Protein AF-A0A1B2J7F1-F1 (afdb_monomer_lite)

pLDDT: mean 81.92, std 13.79, range [41.31, 97.94]

Sequence (212 aa):
MPRNKTQAAKKKNPENFRRSVESDVFTDSEARNQLASQPKKTARSKVHKQSHLEVKKEQRSARLYGKKKPLREYTEKELHIPALNKAIVPGVVPKTRGKKGKKFVDDHDSVVLTRLVKQINDKKDLLNESKLEKSQRIEEIRELKKQEIERKEELKKQKLDDKKQQIKSKANTARTIRRRNARELARKAKENADQKLTIQSIKKPNKSVSFA

Foldseek 3Di:
DDDDDDPPDDDDDPDDPPPDPDDCCVVDPVNVVPDPPDDPDDDDDPDDDDDPVVVVVQVVCCVVPNDDDPDDDDDCVNVVPDDDPDDPPPDPPPPPDDDPPDDDDDPPPVLVVVLVVLVVCVVVDPDPDDPVVVVVSVVVSVVSVVVVVVVVVVVVVVVVVVVVVVVVVVVVVVVVVVVVVVVVVVVVVVVVVVVVVVVVVVPDDDDDDDDD

Organism: Komagataella pastoris (NCBI:txid4922)

Secondary structure (DSSP, 8-state):
-PPPPP--S--------------HHHH-HHHHTT-TT---PPPPPSSPPPPHHHHHHHHHHHHHH-PPPPP----TTTTT---------------SSSSTT--PPPTT-HHHHHHHHHHHHHHH------HHHHHHHHHHHHHHHHHHHHHHHHHHHHHHHHHHHHHHHHHHHHHHHHHHHHHHHHHHHHHHHHHHHHHHHHTPPP-PPPP-

InterPro domains:
  IPR037650 60S ribosomal subunit assembly/export protein Loc1 [PTHR28028] (4-212)
  IPR060655 LOC1, C-terminal [PF28225] (113-175)

Structure (mmCIF, N/CA/C/O backbone):
data_AF-A0A1B2J7F1-F1
#
_entry.id   AF-A0A1B2J7F1-F1
#
loop_
_atom_site.group_PDB
_atom_site.id
_atom_site.type_symbol
_atom_site.label_atom_id
_atom_site.label_alt_id
_atom_site.label_comp_id
_atom_site.label_asym_id
_atom_site.label_entity_id
_atom_site.label_seq_id
_atom_site.pdbx_PDB_ins_code
_atom_site.Cartn_x
_atom_site.Cartn_y
_atom_site.Cartn_z
_atom_site.occupancy
_atom_site.B_iso_or_equiv
_atom_site.auth_seq_id
_atom_site.auth_comp_id
_atom_site.auth_asym_id
_atom_site.auth_atom_id
_atom_site.pdbx_PDB_model_num
ATOM 1 N N . MET A 1 1 ? -61.460 4.856 -36.195 1.00 42.12 1 MET A N 1
ATOM 2 C CA . MET A 1 1 ? -61.769 3.875 -35.132 1.00 42.12 1 MET A CA 1
ATOM 3 C C . MET A 1 1 ? -61.792 2.468 -35.724 1.00 42.12 1 MET A C 1
ATOM 5 O O . MET A 1 1 ? -62.789 2.108 -36.342 1.00 42.12 1 MET A O 1
ATOM 9 N N . PRO A 1 2 ? -60.699 1.693 -35.636 1.00 41.31 2 PRO A N 1
ATOM 10 C CA . PRO A 1 2 ? -60.665 0.338 -36.176 1.00 41.31 2 PRO A CA 1
ATOM 11 C C . PRO A 1 2 ? -61.251 -0.676 -35.179 1.00 41.31 2 PRO A C 1
ATOM 13 O O . PRO A 1 2 ? -60.848 -0.743 -34.021 1.00 41.31 2 PRO A O 1
ATOM 16 N N . ARG A 1 3 ? -62.229 -1.455 -35.656 1.00 45.91 3 ARG A N 1
ATOM 17 C CA . ARG A 1 3 ? -62.876 -2.570 -34.949 1.00 45.91 3 ARG A CA 1
ATOM 18 C C . ARG A 1 3 ? -61.904 -3.746 -34.819 1.00 45.91 3 ARG A C 1
ATOM 20 O O . ARG A 1 3 ? -61.489 -4.322 -35.825 1.00 45.91 3 ARG A O 1
ATOM 27 N N . ASN A 1 4 ? -61.580 -4.122 -33.585 1.00 53.97 4 ASN A N 1
ATOM 28 C CA . ASN A 1 4 ? -60.798 -5.318 -33.282 1.00 53.97 4 ASN A CA 1
ATOM 29 C C . ASN A 1 4 ? -61.610 -6.578 -33.623 1.00 53.97 4 ASN A C 1
ATOM 31 O O . ASN A 1 4 ? -62.722 -6.764 -33.130 1.00 53.97 4 ASN A O 1
ATOM 35 N N . LYS A 1 5 ? -61.049 -7.439 -34.479 1.00 51.00 5 LYS A N 1
ATOM 36 C CA . LYS A 1 5 ? -61.608 -8.754 -34.818 1.00 51.00 5 LYS A CA 1
ATOM 37 C C . LYS A 1 5 ? -61.528 -9.668 -33.588 1.00 51.00 5 LYS A C 1
ATOM 39 O O . LYS A 1 5 ? -60.478 -9.770 -32.957 1.00 51.00 5 LYS A O 1
ATOM 44 N N . THR A 1 6 ? -62.638 -10.311 -33.245 1.00 53.75 6 THR A N 1
ATOM 45 C CA . THR A 1 6 ? -62.777 -11.208 -32.093 1.00 53.75 6 THR A CA 1
ATOM 46 C C . THR A 1 6 ? -62.035 -12.531 -32.316 1.00 53.75 6 THR A C 1
ATOM 48 O O . THR A 1 6 ? -62.027 -13.086 -33.414 1.00 53.75 6 THR A O 1
ATOM 51 N N . GLN A 1 7 ? -61.406 -13.054 -31.259 1.00 56.44 7 GLN A N 1
ATOM 52 C CA . GLN A 1 7 ? -60.660 -14.323 -31.222 1.00 56.44 7 GLN A CA 1
ATOM 53 C C . GLN A 1 7 ? -61.589 -15.558 -31.247 1.00 56.44 7 GLN A C 1
ATOM 55 O O . GLN A 1 7 ? -61.444 -16.483 -30.454 1.00 56.44 7 GLN A O 1
ATOM 60 N N . ALA A 1 8 ? -62.571 -15.589 -32.147 1.00 51.50 8 ALA A N 1
ATOM 61 C CA . ALA A 1 8 ? -63.597 -16.633 -32.201 1.00 51.50 8 ALA A CA 1
ATOM 62 C C . ALA A 1 8 ? -63.181 -17.896 -32.987 1.00 51.50 8 ALA A C 1
ATOM 64 O O . ALA A 1 8 ? -64.034 -18.666 -33.413 1.00 51.50 8 ALA A O 1
ATOM 65 N N . ALA A 1 9 ? -61.886 -18.144 -33.193 1.00 55.19 9 ALA A N 1
ATOM 66 C CA . ALA A 1 9 ? -61.431 -19.303 -33.959 1.00 55.19 9 ALA A CA 1
ATOM 67 C C . ALA A 1 9 ? -60.095 -19.831 -33.438 1.00 55.19 9 ALA A C 1
ATOM 69 O O . ALA A 1 9 ? -59.064 -19.603 -34.064 1.00 55.19 9 ALA A O 1
ATOM 70 N N . LYS A 1 10 ? -60.100 -20.499 -32.274 1.00 52.97 10 LYS A N 1
ATOM 71 C CA . LYS A 1 10 ? -59.006 -21.397 -31.848 1.00 52.97 10 LYS A CA 1
ATOM 72 C C . LYS A 1 10 ? -59.339 -22.230 -30.606 1.00 52.97 10 LYS A C 1
ATOM 74 O O . LYS A 1 10 ? -58.579 -22.242 -29.652 1.00 52.97 10 LYS A O 1
ATOM 79 N N . LYS A 1 11 ? -60.444 -22.976 -30.618 1.00 52.44 11 LYS A N 1
ATOM 80 C CA . LYS A 1 11 ? -60.556 -24.219 -29.833 1.00 52.44 11 LYS A CA 1
ATOM 81 C C . LYS A 1 11 ? -61.526 -25.149 -30.537 1.00 52.44 11 LYS A C 1
ATOM 83 O O . LYS A 1 11 ? -62.665 -24.741 -30.697 1.00 52.44 11 LYS A O 1
ATOM 88 N N . LYS A 1 12 ? -61.065 -26.343 -30.925 1.00 47.19 12 LYS A N 1
ATOM 89 C CA . LYS A 1 12 ? -61.703 -27.655 -30.687 1.00 47.19 12 LYS A CA 1
ATOM 90 C C . LYS A 1 12 ? -60.710 -28.744 -31.112 1.00 47.19 12 LYS A C 1
ATOM 92 O O . LYS A 1 12 ? -60.806 -29.281 -32.206 1.00 47.19 12 LYS A O 1
ATOM 97 N N . ASN A 1 13 ? -59.741 -29.043 -30.250 1.00 58.41 13 ASN A N 1
ATOM 98 C CA . ASN A 1 13 ? -59.236 -30.412 -30.201 1.00 58.41 13 ASN A CA 1
ATOM 99 C C . ASN A 1 13 ? -60.248 -31.163 -29.320 1.00 58.41 13 ASN A C 1
ATOM 101 O O . ASN A 1 13 ? -60.583 -30.625 -28.259 1.00 58.41 13 ASN A O 1
ATOM 105 N N . PRO A 1 14 ? -60.821 -32.301 -29.740 1.00 54.88 14 PRO A N 1
ATOM 106 C CA . PRO A 1 14 ? -61.666 -33.082 -28.854 1.00 54.88 14 PRO A CA 1
ATOM 107 C C . PRO A 1 14 ? -60.753 -33.685 -27.786 1.00 54.88 14 PRO A C 1
ATOM 109 O O . PRO A 1 14 ? -60.126 -34.720 -27.995 1.00 54.88 14 PRO A O 1
ATOM 112 N N . GLU A 1 15 ? -60.610 -32.996 -26.656 1.00 58.16 15 GLU A N 1
ATOM 113 C CA . GLU A 1 15 ? -60.018 -33.615 -25.482 1.00 58.16 15 GLU A CA 1
ATOM 114 C C . GLU A 1 15 ? -60.942 -34.753 -25.069 1.00 58.16 15 GLU A C 1
ATOM 116 O O . GLU A 1 15 ? -62.114 -34.558 -24.743 1.00 58.16 15 GLU A O 1
ATOM 121 N N . ASN A 1 16 ? -60.414 -35.970 -25.142 1.00 57.91 16 ASN A N 1
ATOM 122 C CA . ASN A 1 16 ? -61.021 -37.111 -24.493 1.00 57.91 16 ASN A CA 1
ATOM 123 C C . ASN A 1 16 ? -61.243 -36.724 -23.025 1.00 57.91 16 ASN A C 1
ATOM 125 O O . ASN A 1 16 ? -60.277 -36.483 -22.308 1.00 57.91 16 ASN A O 1
ATOM 129 N N . PHE A 1 17 ? -62.502 -36.678 -22.576 1.00 55.31 17 PHE A N 1
ATOM 130 C CA . PHE A 1 17 ? -62.918 -36.400 -21.191 1.00 55.31 17 PHE A CA 1
ATOM 131 C C . PHE A 1 17 ? -62.524 -37.525 -20.214 1.00 55.31 17 PHE A C 1
ATOM 133 O O . PHE A 1 17 ? -63.280 -37.908 -19.323 1.00 55.31 17 PHE A O 1
ATOM 140 N N . ARG A 1 18 ? -61.332 -38.095 -20.371 1.00 65.38 18 ARG A N 1
ATOM 141 C CA . ARG A 1 18 ? -60.706 -38.911 -19.345 1.00 65.38 18 ARG A CA 1
ATOM 142 C C . ARG A 1 18 ? -59.849 -37.958 -18.532 1.00 65.38 18 ARG A C 1
ATOM 144 O O . ARG A 1 18 ? -58.854 -37.448 -19.029 1.00 65.38 18 ARG A O 1
ATOM 151 N N . ARG A 1 19 ? -60.259 -37.693 -17.290 1.00 63.41 19 ARG A N 1
ATOM 152 C CA . ARG A 1 19 ? -59.401 -37.028 -16.306 1.00 63.41 19 ARG A CA 1
ATOM 153 C C . ARG A 1 19 ? -58.213 -37.958 -16.056 1.00 63.41 19 ARG A C 1
ATOM 155 O O . ARG A 1 19 ? -58.331 -38.900 -15.278 1.00 63.41 19 ARG A O 1
ATOM 162 N N . SER A 1 20 ? -57.112 -37.764 -16.772 1.00 70.81 20 SER A N 1
ATOM 163 C CA . SER A 1 20 ? -55.849 -38.403 -16.428 1.00 70.81 20 SER A CA 1
ATOM 164 C C . SER A 1 20 ? -55.317 -37.698 -15.188 1.00 70.81 20 SER A C 1
ATOM 166 O O . SER A 1 20 ? -55.106 -36.487 -15.199 1.00 70.81 20 SER A O 1
ATOM 168 N N . VAL A 1 21 ? -55.149 -38.447 -14.101 1.00 75.06 21 VAL A N 1
ATOM 169 C CA . VAL A 1 21 ? -54.498 -37.961 -12.880 1.00 75.06 21 VAL A CA 1
ATOM 170 C C . VAL A 1 21 ? -52.990 -37.971 -13.136 1.00 75.06 21 VAL A C 1
ATOM 172 O O . VAL A 1 21 ? -52.258 -38.814 -12.628 1.00 75.06 21 VAL A O 1
ATOM 175 N N . GLU A 1 22 ? -52.534 -37.092 -14.022 1.00 73.25 22 GLU A N 1
ATOM 176 C CA . GLU A 1 22 ? -51.114 -36.800 -14.187 1.00 73.25 22 GLU A CA 1
ATOM 177 C C . GLU A 1 22 ? -50.768 -35.628 -13.276 1.00 73.25 22 GLU A C 1
ATOM 179 O O . GLU A 1 22 ? -51.569 -34.713 -13.098 1.00 73.25 22 GLU A O 1
ATOM 184 N N . SER A 1 23 ? -49.602 -35.672 -12.638 1.00 77.06 23 SER A N 1
ATOM 185 C CA . SER A 1 23 ? -49.217 -34.606 -11.723 1.00 77.06 23 SER A CA 1
ATOM 186 C C . SER A 1 23 ? -48.874 -33.326 -12.488 1.00 77.06 23 SER A C 1
ATOM 188 O O . SER A 1 23 ? -48.050 -33.329 -13.407 1.00 77.06 23 SER A O 1
ATOM 190 N N . ASP A 1 24 ? -49.445 -32.207 -12.032 1.00 71.12 24 ASP A N 1
ATOM 191 C CA . ASP A 1 24 ? -49.241 -30.858 -12.592 1.00 71.12 24 ASP A CA 1
ATOM 192 C C . ASP A 1 24 ? -47.759 -30.443 -12.650 1.00 71.12 24 ASP A C 1
ATOM 194 O O . ASP A 1 24 ? -47.348 -29.595 -13.436 1.00 71.12 24 ASP A O 1
ATOM 198 N N . VAL A 1 25 ? -46.923 -31.106 -11.850 1.00 70.25 25 VAL A N 1
ATOM 199 C CA . VAL A 1 25 ? -45.467 -30.946 -11.791 1.00 70.25 25 VAL A CA 1
ATOM 200 C C . VAL A 1 25 ? -44.777 -31.199 -13.144 1.00 70.25 25 VAL A C 1
ATOM 202 O O . VAL A 1 25 ? -43.718 -30.619 -13.412 1.00 70.25 25 VAL A O 1
ATOM 205 N N . PHE A 1 26 ? -45.333 -32.070 -13.994 1.00 67.19 26 PHE A N 1
ATOM 206 C CA . PHE A 1 26 ? -44.729 -32.417 -15.287 1.00 67.19 26 PHE A CA 1
ATOM 207 C C . PHE A 1 26 ? -45.306 -31.643 -16.473 1.00 67.19 26 PHE A C 1
ATOM 209 O O . PHE A 1 26 ? -44.600 -31.475 -17.471 1.00 67.19 26 PHE A O 1
ATOM 216 N N . THR A 1 27 ? -46.544 -31.166 -16.365 1.00 75.94 27 THR A N 1
ATOM 217 C CA . THR A 1 27 ? -47.274 -30.491 -17.444 1.00 75.94 27 THR A CA 1
ATOM 218 C C . THR A 1 27 ? -47.125 -28.975 -17.372 1.00 75.94 27 THR A C 1
ATOM 220 O O . THR A 1 27 ? -46.940 -28.332 -18.407 1.00 75.94 27 THR A O 1
ATOM 223 N N . ASP A 1 28 ? -47.131 -28.404 -16.165 1.00 76.19 28 ASP A N 1
ATOM 224 C CA . ASP A 1 28 ? -47.042 -26.965 -15.965 1.00 76.19 28 ASP A CA 1
ATOM 225 C C . ASP A 1 28 ? -45.594 -26.502 -15.738 1.00 76.19 28 ASP A C 1
ATOM 227 O O . ASP A 1 28 ? -44.865 -26.937 -14.841 1.00 76.19 28 ASP A O 1
ATOM 231 N N . SER A 1 29 ? -45.163 -25.572 -16.590 1.00 70.38 29 SER A N 1
ATOM 232 C CA . SER A 1 29 ? -43.835 -24.967 -16.529 1.00 70.38 29 SER A CA 1
ATOM 233 C C . SER A 1 29 ? -43.621 -24.109 -15.279 1.00 70.38 29 SER A C 1
ATOM 235 O O . SER A 1 29 ? -42.484 -24.013 -14.806 1.00 70.38 29 SER A O 1
ATOM 237 N N . GLU A 1 30 ? -44.688 -23.518 -14.730 1.00 74.44 30 GLU A N 1
ATOM 238 C CA . GLU A 1 30 ? -44.625 -22.716 -13.507 1.00 74.44 30 GLU A CA 1
ATOM 239 C C . GLU A 1 30 ? -44.537 -23.617 -12.270 1.00 74.44 30 GLU A C 1
ATOM 241 O O . GLU A 1 30 ? -43.631 -23.429 -11.452 1.00 74.44 30 GLU A O 1
ATOM 246 N N . ALA A 1 31 ? -45.372 -24.662 -12.190 1.00 70.06 31 ALA A N 1
ATOM 247 C CA . ALA A 1 31 ? -45.314 -25.675 -11.131 1.00 70.06 31 ALA A CA 1
ATOM 248 C C . ALA A 1 31 ? -43.961 -26.404 -11.087 1.00 70.06 31 ALA A C 1
ATOM 250 O O . ALA A 1 31 ? -43.385 -26.608 -10.014 1.00 70.06 31 ALA A O 1
ATOM 251 N N . ARG A 1 32 ? -43.383 -26.727 -12.254 1.00 68.00 32 ARG A N 1
ATOM 252 C CA . ARG A 1 32 ? -42.057 -27.352 -12.333 1.00 68.00 32 ARG A CA 1
ATOM 253 C C . ARG A 1 32 ? -40.999 -26.503 -11.627 1.00 68.00 32 ARG A C 1
ATOM 255 O O . ARG A 1 32 ? -40.164 -27.055 -10.912 1.00 68.00 32 ARG A O 1
ATOM 262 N N . ASN A 1 33 ? -41.029 -25.177 -11.784 1.00 67.00 33 ASN A N 1
ATOM 263 C CA . ASN A 1 33 ? -40.040 -24.258 -11.203 1.00 67.00 33 ASN A CA 1
ATOM 264 C C . ASN A 1 33 ? -40.084 -24.165 -9.666 1.00 67.00 33 ASN A C 1
ATOM 266 O O . ASN A 1 33 ? -39.135 -23.644 -9.084 1.00 67.00 33 ASN A O 1
ATOM 270 N N . GLN A 1 34 ? -41.124 -24.689 -9.010 1.00 71.19 34 GLN A N 1
ATOM 271 C CA . GLN A 1 34 ? -41.259 -24.680 -7.547 1.00 71.19 34 GLN A CA 1
ATOM 272 C C . GLN A 1 34 ? -40.593 -25.887 -6.861 1.00 71.19 34 GLN A C 1
ATOM 274 O O . GLN A 1 34 ? -40.445 -25.901 -5.640 1.00 71.19 34 GLN A O 1
ATOM 279 N N . LEU A 1 35 ? -40.153 -26.898 -7.620 1.00 72.62 35 LEU A N 1
ATOM 280 C CA . LEU A 1 35 ? -39.464 -28.058 -7.056 1.00 72.62 35 LEU A CA 1
ATOM 281 C C . LEU A 1 35 ? -38.092 -27.683 -6.474 1.00 72.62 35 LEU A C 1
ATOM 283 O O . LEU A 1 35 ? -37.217 -27.173 -7.177 1.00 72.62 35 LEU A O 1
ATOM 287 N N . ALA A 1 36 ? -37.863 -28.051 -5.211 1.00 71.06 36 ALA A N 1
ATOM 288 C CA . ALA A 1 36 ? -36.610 -27.811 -4.489 1.00 71.06 36 ALA A CA 1
ATOM 289 C C . ALA A 1 36 ? -35.374 -28.487 -5.126 1.00 71.06 36 ALA A C 1
ATOM 291 O O . ALA A 1 36 ? -34.245 -28.054 -4.903 1.00 71.06 36 ALA A O 1
ATOM 292 N N . SER A 1 37 ? -35.569 -29.526 -5.947 1.00 75.19 37 SER A N 1
ATOM 293 C CA . SER A 1 37 ? -34.505 -30.315 -6.585 1.00 75.19 37 SER A CA 1
ATOM 294 C C . SER A 1 37 ? -34.283 -29.972 -8.066 1.00 75.19 37 SER A C 1
ATOM 296 O O . SER A 1 37 ? -33.966 -30.847 -8.877 1.00 75.19 37 SER A O 1
ATOM 298 N N . GLN A 1 38 ? -34.482 -28.715 -8.466 1.00 69.31 38 GLN A N 1
ATOM 299 C CA . GLN A 1 38 ? -34.200 -28.284 -9.836 1.00 69.31 38 GLN A CA 1
ATOM 300 C C . GLN A 1 38 ? -32.689 -28.352 -10.135 1.00 69.31 38 GLN A C 1
ATOM 302 O O . GLN A 1 38 ? -31.890 -27.732 -9.423 1.00 69.31 38 GLN A O 1
ATOM 307 N N . PRO A 1 39 ? -32.254 -29.048 -11.205 1.00 77.88 39 PRO A N 1
ATOM 308 C CA . PRO A 1 39 ? -30.864 -28.985 -11.631 1.00 77.88 39 PRO A CA 1
ATOM 309 C C . PRO A 1 39 ? -30.552 -27.549 -12.065 1.00 77.88 39 PRO A C 1
ATOM 311 O O . PRO A 1 39 ? -31.257 -26.979 -12.900 1.00 77.88 39 PRO A O 1
ATOM 314 N N . LYS A 1 40 ? -29.489 -26.954 -11.509 1.00 74.31 40 LYS A N 1
ATOM 315 C CA . LYS A 1 40 ? -29.043 -25.594 -11.853 1.00 74.31 40 LYS A CA 1
ATOM 316 C C . LYS A 1 40 ? -28.638 -25.543 -13.329 1.00 74.31 40 LYS A C 1
ATOM 318 O O . LYS A 1 40 ? -27.499 -25.841 -13.682 1.00 74.31 40 LYS A O 1
ATOM 323 N N . LYS A 1 41 ? -29.576 -25.180 -14.208 1.00 75.56 41 LYS A N 1
ATOM 324 C CA . LYS A 1 41 ? -29.295 -24.979 -15.633 1.00 75.56 41 LYS A CA 1
ATOM 325 C C . LYS A 1 41 ? -28.381 -23.768 -15.776 1.00 75.56 41 LYS A C 1
ATOM 327 O O . LYS A 1 41 ? -28.659 -22.700 -15.234 1.00 75.56 41 LYS A O 1
ATOM 332 N N . THR A 1 42 ? -27.282 -23.934 -16.504 1.00 77.88 42 THR A N 1
ATOM 333 C CA . THR A 1 42 ? -26.383 -22.826 -16.821 1.00 77.88 42 THR A CA 1
ATOM 334 C C . THR A 1 42 ? -27.127 -21.784 -17.654 1.00 77.88 42 THR A C 1
ATOM 336 O O . THR A 1 42 ? -27.936 -22.116 -18.526 1.00 77.88 42 THR A O 1
ATOM 339 N N . ALA A 1 43 ? -26.886 -20.505 -17.361 1.00 79.44 43 ALA A N 1
ATOM 340 C CA . ALA A 1 43 ? -27.498 -19.414 -18.106 1.00 79.44 43 ALA A CA 1
ATOM 341 C C . ALA A 1 43 ? -27.128 -19.524 -19.594 1.00 79.44 43 ALA A C 1
ATOM 343 O O . ALA A 1 43 ? -25.969 -19.768 -19.944 1.00 79.44 43 ALA A O 1
ATOM 344 N N . ARG A 1 44 ? -28.115 -19.338 -20.479 1.00 76.94 44 ARG A N 1
ATOM 345 C CA . ARG A 1 44 ? -27.872 -19.304 -21.927 1.00 76.94 44 ARG A CA 1
ATOM 346 C C . ARG A 1 44 ? -26.887 -18.175 -22.248 1.00 76.94 44 ARG A C 1
ATOM 348 O O . ARG A 1 44 ? -26.969 -17.091 -21.669 1.00 76.94 44 ARG A O 1
ATOM 355 N N . SER A 1 45 ? -25.944 -18.427 -23.156 1.00 80.56 45 SER A N 1
ATOM 356 C CA . SER A 1 45 ? -24.966 -17.414 -23.559 1.00 80.56 45 SER A CA 1
ATOM 357 C C . SER A 1 45 ? -25.672 -16.227 -24.213 1.00 80.56 45 SER A C 1
ATOM 359 O O . SER A 1 45 ? -26.531 -16.411 -25.071 1.00 80.56 45 SER A O 1
ATOM 361 N N . LYS A 1 46 ? -25.278 -15.003 -23.839 1.00 83.19 46 LYS A N 1
ATOM 362 C CA . LYS A 1 46 ? -25.779 -13.767 -24.469 1.00 83.19 46 LYS A CA 1
ATOM 363 C C . LYS A 1 46 ? -25.377 -13.654 -25.943 1.00 83.19 46 LYS A C 1
ATOM 365 O O . LYS A 1 46 ? -26.031 -12.955 -26.703 1.00 83.19 46 LYS A O 1
ATOM 370 N N . VAL A 1 47 ? -24.297 -14.333 -26.329 1.00 85.88 47 VAL A N 1
ATOM 371 C CA . VAL A 1 47 ? -23.778 -14.354 -27.698 1.00 85.88 47 VAL A CA 1
ATOM 372 C C . VAL A 1 47 ? -24.246 -15.625 -28.399 1.00 85.88 47 VAL A C 1
ATOM 374 O O . VAL A 1 47 ? -24.187 -16.720 -27.824 1.00 85.88 47 VAL A O 1
ATOM 377 N N . HIS A 1 48 ? -24.711 -15.466 -29.639 1.00 84.25 48 HIS A N 1
ATOM 378 C CA . HIS A 1 48 ? -25.088 -16.574 -30.507 1.00 84.25 48 HIS A CA 1
ATOM 379 C C . HIS A 1 48 ? -23.845 -17.380 -30.896 1.00 84.25 48 HIS A C 1
ATOM 381 O O . HIS A 1 48 ? -22.831 -16.817 -31.308 1.00 84.25 48 HIS A O 1
ATOM 387 N N . LYS A 1 49 ? -23.910 -18.703 -30.740 1.00 84.62 49 LYS A N 1
ATOM 388 C CA . LYS A 1 49 ? -22.833 -19.596 -31.176 1.00 84.62 49 LYS A CA 1
A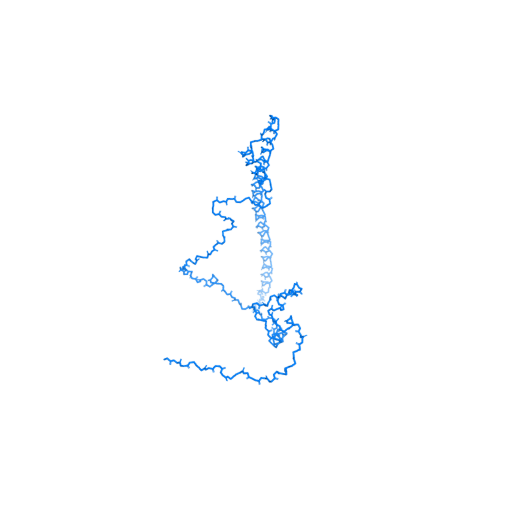TOM 389 C C . LYS A 1 49 ? -22.953 -19.798 -32.682 1.00 84.62 49 LYS A C 1
ATOM 391 O O . LYS A 1 49 ? -24.057 -20.012 -33.169 1.00 84.62 49 LYS A O 1
ATOM 396 N N . GLN A 1 50 ? -21.826 -19.755 -33.386 1.00 86.81 50 GLN A N 1
ATOM 397 C CA . GLN A 1 50 ? -21.780 -20.057 -34.816 1.00 86.81 50 GLN A CA 1
ATOM 398 C C . GLN A 1 50 ? -22.323 -21.462 -35.096 1.00 86.81 50 GLN A C 1
ATOM 400 O O . GLN A 1 50 ? -22.178 -22.380 -34.278 1.00 86.81 50 GLN A O 1
ATOM 405 N N . SER A 1 51 ? -22.945 -21.631 -36.260 1.00 92.75 51 SER A N 1
ATOM 406 C CA . SER A 1 51 ? -23.493 -22.922 -36.666 1.00 92.75 51 SER A CA 1
ATOM 407 C C . SER A 1 51 ? -22.376 -23.918 -37.003 1.00 92.75 51 SER A C 1
ATOM 409 O O . SER A 1 51 ? -21.279 -23.550 -37.422 1.00 92.75 51 SER A O 1
ATOM 411 N N . HIS A 1 52 ? -22.650 -25.218 -36.871 1.00 91.88 52 HIS A N 1
ATOM 412 C CA . HIS A 1 52 ? -21.660 -26.264 -37.166 1.00 91.88 52 HIS A CA 1
ATOM 413 C C . HIS A 1 52 ? -21.128 -26.196 -38.613 1.00 91.88 52 HIS A C 1
ATOM 415 O O . HIS A 1 52 ? -19.959 -26.486 -38.875 1.00 91.88 52 HIS A O 1
ATOM 421 N N . LEU A 1 53 ? -21.969 -25.768 -39.562 1.00 93.25 53 LEU A N 1
ATOM 422 C CA . LEU A 1 53 ? -21.577 -25.580 -40.959 1.00 93.25 53 LEU A CA 1
ATOM 423 C C . LEU A 1 53 ? -20.597 -24.413 -41.136 1.00 93.25 53 LEU A C 1
ATOM 425 O O . LEU A 1 53 ? -19.647 -24.537 -41.909 1.00 93.25 53 LEU A O 1
ATOM 429 N N . GLU A 1 54 ? -20.798 -23.308 -40.418 1.00 90.44 54 GLU A N 1
ATOM 430 C CA . GLU A 1 54 ? -19.885 -22.157 -40.423 1.00 90.44 54 GLU A CA 1
ATOM 431 C C . GLU A 1 54 ? -18.526 -22.537 -39.843 1.00 90.44 54 GLU A C 1
ATOM 433 O O . GLU A 1 54 ? -17.502 -22.303 -40.484 1.00 90.44 54 GLU A O 1
ATOM 438 N N . VAL A 1 55 ? -18.521 -23.239 -38.707 1.00 92.06 55 VAL A N 1
ATOM 439 C CA . VAL A 1 55 ? -17.289 -23.730 -38.074 1.00 92.06 55 VAL A CA 1
ATOM 440 C C . VAL A 1 55 ? -16.531 -24.674 -39.013 1.00 92.06 55 VAL A C 1
ATOM 442 O O . VAL A 1 55 ? -15.318 -24.551 -39.174 1.00 92.06 55 VAL A O 1
ATOM 445 N N . LYS A 1 56 ? -17.228 -25.587 -39.705 1.00 92.88 56 LYS A N 1
ATOM 446 C CA . LYS A 1 56 ? -16.601 -26.510 -40.668 1.00 92.88 56 LYS A CA 1
ATOM 447 C C . LYS A 1 56 ? -15.996 -25.772 -41.868 1.00 92.88 56 LYS A C 1
ATOM 449 O O . LYS A 1 56 ? -14.909 -26.137 -42.325 1.00 92.88 56 LYS A O 1
ATOM 454 N N . LYS A 1 57 ? -16.667 -24.731 -42.375 1.00 91.94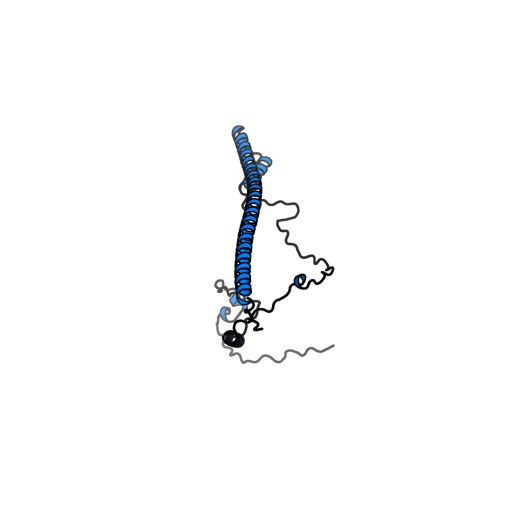 57 LYS A N 1
ATOM 455 C CA . LYS A 1 57 ? -16.141 -23.872 -43.451 1.00 91.94 57 LYS A CA 1
ATOM 456 C C . LYS A 1 57 ? -14.904 -23.102 -42.989 1.00 91.94 57 LYS A C 1
ATOM 458 O O . LYS A 1 57 ? -13.900 -23.097 -43.702 1.00 91.94 57 LYS A O 1
ATOM 463 N N . GLU A 1 58 ? -14.944 -22.519 -41.793 1.00 89.56 58 GLU A N 1
ATOM 464 C CA . GLU A 1 58 ? -13.818 -21.784 -41.217 1.00 89.56 58 GLU A CA 1
ATOM 465 C C . GLU A 1 58 ? -12.607 -22.700 -41.007 1.00 89.56 58 GLU A C 1
ATOM 467 O O . GLU A 1 58 ? -11.514 -22.389 -41.480 1.00 89.56 58 GLU A O 1
ATOM 472 N N . GLN A 1 59 ? -12.803 -23.885 -40.423 1.00 91.88 59 GLN A N 1
ATOM 473 C CA . GLN A 1 59 ? -11.739 -24.875 -40.233 1.00 91.88 59 GLN A CA 1
ATOM 474 C C . GLN A 1 59 ? -11.135 -25.349 -41.558 1.00 91.88 59 GLN A C 1
ATOM 476 O O . GLN A 1 59 ? -9.914 -25.470 -41.664 1.00 91.88 59 GLN A O 1
ATOM 481 N N . ARG A 1 60 ? -11.957 -25.590 -42.590 1.00 92.19 60 ARG A N 1
ATOM 482 C CA . ARG A 1 60 ? -11.458 -25.941 -43.930 1.00 92.19 60 ARG A CA 1
ATOM 483 C C . ARG A 1 60 ? -10.601 -24.814 -44.506 1.00 92.19 60 ARG A C 1
ATOM 485 O O . ARG A 1 60 ? -9.519 -25.082 -45.019 1.00 92.19 60 ARG A O 1
ATOM 492 N N . SER A 1 61 ? -11.057 -23.567 -44.381 1.00 87.94 61 SER A N 1
ATOM 493 C CA . SER A 1 61 ? -10.305 -22.402 -44.853 1.00 87.94 61 SER A CA 1
ATOM 494 C C . SER A 1 61 ? -8.993 -22.202 -44.087 1.00 87.94 61 SER A C 1
ATOM 496 O O . SER A 1 61 ? -7.971 -21.915 -44.702 1.00 87.94 61 SER A O 1
ATOM 498 N N . ALA A 1 62 ? -8.992 -22.449 -42.773 1.00 88.88 62 ALA A N 1
ATOM 499 C CA . ALA A 1 62 ? -7.813 -22.337 -41.924 1.00 88.88 62 ALA A CA 1
ATOM 500 C C . ALA A 1 62 ? -6.772 -23.432 -42.202 1.00 88.88 62 ALA A C 1
ATOM 502 O O . ALA A 1 62 ? -5.579 -23.174 -42.084 1.00 88.88 62 ALA A O 1
ATOM 503 N N . ARG A 1 63 ? -7.197 -24.640 -42.598 1.00 91.00 63 ARG A N 1
ATOM 504 C CA . ARG A 1 63 ? -6.281 -25.712 -43.031 1.00 91.00 63 ARG A CA 1
ATOM 505 C C . ARG A 1 63 ? -5.623 -25.404 -44.374 1.00 91.00 63 ARG A C 1
ATOM 507 O O . ARG A 1 63 ? -4.460 -25.731 -44.552 1.00 91.00 63 ARG A O 1
ATOM 514 N N . LEU A 1 64 ? -6.368 -24.795 -45.300 1.00 93.19 64 LEU A N 1
ATOM 515 C CA . LEU A 1 64 ? -5.887 -24.523 -46.655 1.00 93.19 64 LEU A CA 1
ATOM 516 C C . LEU A 1 64 ? -4.997 -23.274 -46.729 1.00 93.19 64 LEU A C 1
ATOM 518 O O . LEU A 1 64 ? -3.962 -23.300 -47.381 1.00 93.19 64 LEU A O 1
ATOM 522 N N . TYR A 1 65 ? -5.393 -22.192 -46.052 1.00 89.25 65 TYR A N 1
ATOM 523 C CA . TYR A 1 65 ? -4.742 -20.877 -46.155 1.00 89.25 65 TYR A CA 1
ATOM 524 C C . TYR A 1 65 ? -4.089 -20.404 -44.848 1.00 89.25 65 TYR A C 1
ATOM 526 O O . TYR A 1 65 ? -3.569 -19.290 -44.781 1.00 89.25 65 TYR A O 1
ATOM 534 N N . GLY A 1 66 ? -4.122 -21.223 -43.795 1.00 88.25 66 GLY A N 1
ATOM 535 C CA . GLY A 1 66 ? -3.701 -20.819 -42.456 1.00 88.25 66 GLY A CA 1
ATOM 536 C C . GLY A 1 66 ? -4.744 -19.956 -41.736 1.00 88.25 66 GLY A C 1
ATOM 537 O O . GLY A 1 66 ? -5.752 -19.519 -42.297 1.00 88.25 66 GLY A O 1
ATOM 538 N N . LYS A 1 67 ? -4.512 -19.700 -40.443 1.00 84.25 67 LYS A N 1
ATOM 539 C CA . LYS A 1 67 ? -5.370 -18.808 -39.652 1.00 84.25 67 LYS A CA 1
ATOM 540 C C . LYS A 1 67 ? -5.267 -17.386 -40.207 1.00 84.25 67 LYS A C 1
ATOM 542 O O . LYS A 1 67 ? -4.174 -16.819 -40.249 1.00 84.25 67 LYS A O 1
ATOM 547 N N . LYS A 1 68 ? -6.404 -16.790 -40.584 1.00 83.19 68 LYS A N 1
ATOM 548 C CA . LYS A 1 68 ? -6.458 -15.380 -40.990 1.00 83.19 68 LYS A CA 1
ATOM 549 C C . LYS A 1 68 ? -5.907 -14.519 -39.854 1.00 83.19 68 LYS A C 1
ATOM 551 O O . LYS A 1 68 ? -6.369 -14.618 -38.715 1.00 83.19 68 LYS A O 1
ATOM 556 N N . LYS A 1 69 ? -4.897 -13.699 -40.154 1.00 83.94 69 LYS A N 1
ATOM 557 C CA . LYS A 1 69 ? -4.415 -12.695 -39.202 1.00 83.94 69 LYS A CA 1
ATOM 558 C C . LYS A 1 69 ? -5.556 -11.699 -38.965 1.00 83.94 69 LYS A C 1
ATOM 560 O O . LYS A 1 69 ? -6.214 -11.330 -39.941 1.00 83.94 69 LYS A O 1
ATOM 565 N N . PRO A 1 70 ? -5.824 -11.294 -37.713 1.00 83.12 70 PRO A N 1
ATOM 566 C CA . PRO A 1 70 ? -6.805 -10.250 -37.462 1.00 83.12 70 PRO A CA 1
ATOM 567 C C . PRO A 1 70 ? -6.388 -8.994 -38.227 1.00 83.12 70 PRO A C 1
ATOM 569 O O . PRO A 1 70 ? -5.196 -8.674 -38.303 1.00 83.12 70 PRO A O 1
ATOM 572 N N . LEU A 1 71 ? -7.367 -8.315 -38.824 1.00 84.06 71 LEU A N 1
ATOM 573 C CA . LEU A 1 71 ? -7.127 -7.013 -39.427 1.00 84.06 71 LEU A CA 1
ATOM 574 C C . LEU A 1 71 ? -6.621 -6.081 -38.322 1.00 84.06 71 LEU A C 1
ATOM 576 O O . LEU A 1 71 ? -7.112 -6.135 -37.194 1.00 84.06 71 LEU A O 1
ATOM 580 N N . ARG A 1 72 ? -5.601 -5.273 -38.617 1.00 85.38 72 ARG A N 1
ATOM 581 C CA . ARG A 1 72 ? -5.074 -4.331 -37.632 1.00 85.38 72 ARG A CA 1
ATOM 582 C C . ARG A 1 72 ? -6.126 -3.251 -37.400 1.00 85.38 72 ARG A C 1
ATOM 584 O O . ARG A 1 72 ? -6.318 -2.382 -38.242 1.00 85.38 72 ARG A O 1
ATOM 591 N N . GLU A 1 73 ? -6.814 -3.336 -36.272 1.00 87.62 73 GLU A N 1
ATOM 592 C CA . GLU A 1 73 ? -7.681 -2.268 -35.793 1.00 87.62 73 GLU A CA 1
ATOM 593 C C . GLU A 1 73 ? -6.784 -1.141 -35.291 1.00 87.62 73 GLU A C 1
ATOM 595 O O . GLU A 1 73 ? -6.073 -1.288 -34.297 1.00 87.62 73 GLU A O 1
ATOM 600 N N . TYR A 1 74 ? -6.755 -0.034 -36.024 1.00 89.38 74 TYR A N 1
ATOM 601 C CA . TYR A 1 74 ? -6.002 1.127 -35.595 1.00 89.38 74 TYR A CA 1
ATOM 602 C C . TYR A 1 74 ? -6.808 1.915 -34.572 1.00 89.38 74 TYR A C 1
ATOM 604 O O . TYR A 1 74 ? -7.986 2.212 -34.775 1.00 89.38 74 TYR A O 1
ATOM 612 N N . THR A 1 75 ? -6.162 2.293 -33.476 1.00 87.56 75 THR A N 1
ATOM 613 C CA . THR A 1 75 ? -6.785 3.188 -32.503 1.00 87.56 75 THR A CA 1
ATOM 614 C C . THR A 1 75 ? -6.807 4.630 -33.021 1.00 87.56 75 THR A C 1
ATOM 616 O O . THR A 1 75 ? -5.940 5.029 -33.797 1.00 87.56 75 THR A O 1
ATOM 619 N N . GLU A 1 76 ? -7.759 5.453 -32.558 1.00 83.06 76 GLU A N 1
ATOM 620 C CA . GLU A 1 76 ? -7.860 6.885 -32.930 1.00 83.06 76 GLU A CA 1
ATOM 621 C C . GLU A 1 76 ? -6.523 7.638 -32.736 1.00 83.06 76 GLU A C 1
ATOM 623 O O . GLU A 1 76 ? -6.196 8.564 -33.476 1.00 83.06 76 GLU A O 1
ATOM 628 N N . LYS A 1 77 ? -5.717 7.185 -31.766 1.00 82.19 77 LYS A N 1
ATOM 629 C CA . LYS A 1 77 ? -4.387 7.720 -31.447 1.00 82.19 77 LYS A CA 1
ATOM 630 C C . LYS A 1 77 ? -3.327 7.372 -32.493 1.00 82.19 77 LYS A C 1
ATOM 632 O O . LYS A 1 77 ? -2.421 8.167 -32.713 1.00 82.19 77 LYS A O 1
ATOM 637 N N . GLU A 1 78 ? -3.422 6.195 -33.108 1.00 87.56 78 GLU A N 1
ATOM 638 C CA . GLU A 1 78 ? -2.487 5.730 -34.141 1.00 87.56 78 GLU A CA 1
ATOM 639 C C . GLU A 1 78 ? -2.703 6.436 -35.482 1.00 87.56 78 GLU A C 1
ATOM 641 O O . GLU A 1 78 ? -1.753 6.585 -36.242 1.00 87.56 78 GLU A O 1
ATOM 646 N N . LEU A 1 79 ? -3.925 6.904 -35.761 1.00 88.69 79 LEU A N 1
ATOM 647 C CA . LEU A 1 79 ? -4.237 7.676 -36.970 1.00 88.69 79 LEU A CA 1
ATOM 648 C C . LEU A 1 79 ? -3.968 9.182 -36.818 1.00 88.69 79 LEU A C 1
ATOM 650 O O . LEU A 1 79 ? -4.271 9.940 -37.734 1.00 88.69 79 LEU A O 1
ATOM 654 N N . HIS A 1 80 ? -3.420 9.626 -35.680 1.00 86.12 80 HIS A N 1
ATOM 655 C CA . HIS A 1 80 ? -3.174 11.044 -35.385 1.00 86.12 80 HIS A CA 1
ATOM 656 C C . HIS A 1 80 ? -4.405 11.944 -35.600 1.00 86.12 80 HIS A C 1
ATOM 658 O O . HIS A 1 80 ? -4.280 13.113 -35.965 1.00 86.12 80 HIS A O 1
ATOM 664 N N . ILE A 1 81 ? -5.604 11.408 -35.358 1.00 86.88 81 ILE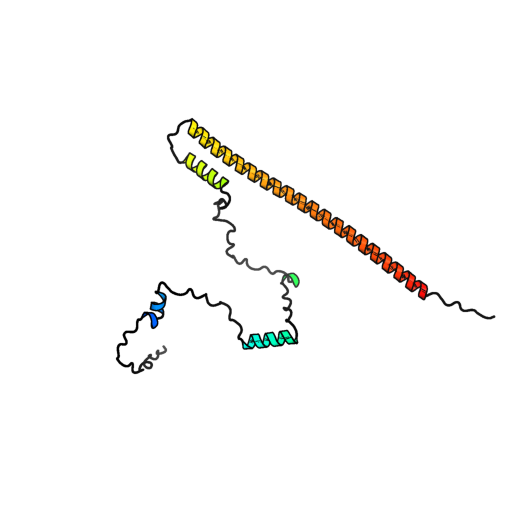 A N 1
ATOM 665 C CA . ILE A 1 81 ? -6.846 12.167 -35.498 1.00 86.88 81 ILE A CA 1
ATOM 666 C C . ILE A 1 81 ? -6.947 13.119 -34.297 1.00 86.88 81 ILE A C 1
ATOM 668 O O . ILE A 1 81 ? -6.819 12.665 -33.154 1.00 86.88 81 ILE A O 1
ATOM 672 N N . PRO A 1 82 ? -7.165 14.431 -34.508 1.00 88.56 82 PRO A N 1
ATOM 673 C CA . PRO A 1 82 ? -7.341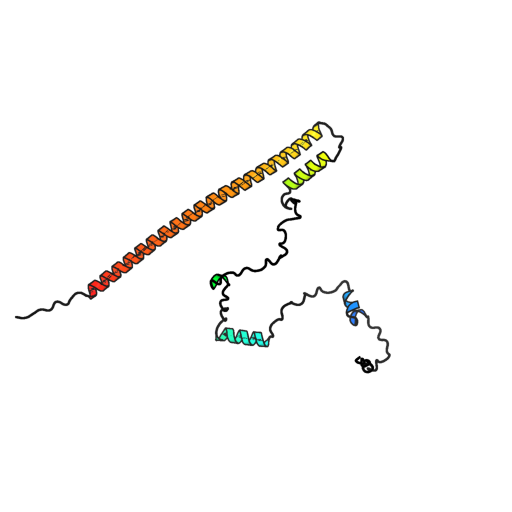 15.366 -33.408 1.00 88.56 82 PRO A CA 1
ATOM 674 C C . PRO A 1 82 ? -8.562 14.972 -32.571 1.00 88.56 82 PRO A C 1
ATOM 676 O O . PRO A 1 82 ? -9.650 14.720 -33.094 1.00 88.56 82 PRO A O 1
ATOM 679 N N . ALA A 1 83 ? -8.383 14.922 -31.251 1.00 83.56 83 ALA A N 1
ATOM 680 C CA . ALA A 1 83 ? -9.476 14.638 -30.336 1.00 83.56 83 ALA A CA 1
ATOM 681 C C . ALA A 1 83 ? -10.443 15.828 -30.321 1.00 83.56 83 ALA A C 1
ATOM 683 O O . ALA A 1 83 ? -10.095 16.915 -29.866 1.00 83.56 83 ALA A O 1
ATOM 684 N N . LEU A 1 84 ? -11.662 15.620 -30.819 1.00 83.81 84 LEU A N 1
ATOM 685 C CA . LEU A 1 84 ? -12.729 16.609 -30.698 1.00 83.81 84 LEU A CA 1
ATOM 686 C C . LEU A 1 84 ? -13.146 16.764 -29.231 1.00 83.81 84 LEU A C 1
ATOM 688 O O . LEU A 1 84 ? -13.094 15.809 -28.450 1.00 83.81 84 LEU A O 1
ATOM 692 N N . ASN A 1 85 ? -13.623 17.956 -28.876 1.00 85.00 85 ASN A N 1
ATOM 693 C CA . ASN A 1 85 ? -14.238 18.214 -27.577 1.00 85.00 85 ASN A CA 1
ATOM 694 C C . ASN A 1 85 ? -15.517 17.369 -27.450 1.00 85.00 85 ASN A C 1
ATOM 696 O O . ASN A 1 85 ? -16.557 17.706 -28.013 1.00 85.00 85 ASN A O 1
ATOM 700 N N . LYS A 1 86 ? -15.435 16.237 -26.744 1.00 82.25 86 LYS A N 1
ATOM 701 C CA . LYS A 1 86 ? -16.581 15.363 -26.454 1.00 82.25 86 LYS A CA 1
ATOM 702 C C . LYS A 1 86 ? -17.282 15.869 -25.187 1.00 82.25 86 LYS A C 1
ATOM 704 O O . LYS A 1 86 ? -16.613 16.265 -24.232 1.00 82.25 86 LYS A O 1
ATOM 709 N N . ALA A 1 87 ? -18.617 15.837 -25.155 1.00 77.38 87 ALA A N 1
ATOM 710 C CA . ALA A 1 87 ? -19.359 16.078 -23.918 1.00 77.38 87 ALA A CA 1
ATOM 711 C C . ALA A 1 87 ? -18.901 15.067 -22.856 1.00 77.38 87 ALA A C 1
ATOM 713 O O . ALA A 1 87 ? -18.774 13.874 -23.146 1.00 77.38 87 ALA A O 1
ATOM 714 N N . ILE A 1 88 ? -18.630 15.539 -21.636 1.00 75.88 88 ILE A N 1
ATOM 715 C CA . ILE A 1 88 ? -18.284 14.661 -20.518 1.00 75.88 88 ILE A CA 1
ATOM 716 C C . ILE A 1 88 ? -19.519 13.809 -20.244 1.00 75.88 88 ILE A C 1
ATOM 718 O O . ILE A 1 88 ? -20.470 14.279 -19.628 1.00 75.88 88 ILE A O 1
ATOM 722 N N . VAL A 1 89 ? -19.524 12.563 -20.720 1.00 75.62 89 VAL A N 1
ATOM 723 C CA . VAL A 1 89 ? -20.521 11.580 -20.300 1.00 75.62 89 VAL A CA 1
ATOM 724 C C . VAL A 1 89 ? -20.291 11.392 -18.803 1.00 75.62 89 VAL A C 1
ATOM 726 O O . VAL A 1 89 ? -19.201 10.937 -18.436 1.00 75.62 89 VAL A O 1
ATOM 729 N N . PRO A 1 90 ? -21.245 11.752 -17.922 1.00 66.69 90 PRO A N 1
ATOM 730 C CA . PRO A 1 90 ? -21.101 11.533 -16.494 1.00 66.69 90 PRO A CA 1
ATOM 731 C C . PRO A 1 90 ? -21.285 10.038 -16.238 1.00 66.69 90 PRO A C 1
ATOM 733 O O . PRO A 1 90 ? -22.312 9.577 -15.747 1.00 66.69 90 PRO A O 1
ATOM 736 N N . GLY A 1 91 ? -20.290 9.246 -16.632 1.00 64.38 91 GLY A N 1
ATOM 737 C CA . GLY A 1 91 ? -20.190 7.869 -16.204 1.00 64.38 91 GLY A CA 1
ATOM 738 C C . GLY A 1 91 ? -20.194 7.869 -14.684 1.00 64.38 91 GLY A C 1
ATOM 739 O O . GLY A 1 91 ? -19.521 8.688 -14.052 1.00 64.38 91 GLY A O 1
ATOM 740 N N . VAL A 1 92 ? -20.966 6.959 -14.092 1.00 63.16 92 VAL A N 1
ATOM 741 C CA . VAL A 1 92 ? -20.866 6.656 -12.668 1.00 63.16 92 VAL A CA 1
ATOM 742 C C . VAL A 1 92 ? -19.448 6.147 -12.455 1.00 63.16 92 VAL A C 1
ATOM 744 O O . VAL A 1 92 ? -19.179 4.968 -12.650 1.00 63.16 92 VAL A O 1
ATOM 747 N N . VAL A 1 93 ? -18.517 7.043 -12.126 1.00 64.38 93 VAL A N 1
ATOM 748 C CA . VAL A 1 93 ? -17.190 6.658 -11.660 1.00 64.38 93 VAL A CA 1
ATOM 749 C C . VAL A 1 93 ? -17.466 5.863 -10.390 1.00 64.38 93 VAL A C 1
ATOM 751 O O . VAL A 1 93 ? -17.940 6.460 -9.413 1.00 64.38 93 VAL A O 1
ATOM 754 N N . PRO A 1 94 ? -17.263 4.532 -10.377 1.00 61.34 94 PRO A N 1
ATOM 755 C CA . PRO A 1 94 ? -17.409 3.789 -9.143 1.00 61.34 94 PRO A CA 1
ATOM 756 C C . PRO A 1 94 ? -16.406 4.416 -8.183 1.00 61.34 94 PRO A C 1
ATOM 758 O O . PRO A 1 94 ? -15.206 4.447 -8.462 1.00 61.34 94 PRO A O 1
ATOM 761 N N . LYS A 1 95 ? -16.905 5.024 -7.099 1.00 63.84 95 LYS A N 1
ATOM 762 C CA . LYS A 1 95 ? -16.044 5.615 -6.075 1.00 63.84 95 LYS A CA 1
ATOM 763 C C . LYS A 1 95 ? -15.114 4.502 -5.635 1.00 63.84 95 LYS A C 1
ATOM 765 O O . LYS A 1 95 ? -15.566 3.518 -5.058 1.00 63.84 95 LYS A O 1
ATOM 770 N N . THR A 1 96 ? -13.839 4.646 -5.973 1.00 65.88 96 THR A N 1
ATOM 771 C CA . THR A 1 96 ? -12.873 3.549 -5.924 1.00 65.88 96 THR A CA 1
ATOM 772 C C . THR A 1 96 ? -12.744 2.966 -4.525 1.00 65.88 96 THR A C 1
ATOM 774 O O . THR A 1 96 ? -12.432 1.787 -4.420 1.00 65.88 96 THR A O 1
ATOM 777 N N . ARG A 1 97 ? -13.066 3.734 -3.468 1.00 63.25 97 ARG A N 1
ATOM 778 C CA . ARG A 1 97 ? -13.327 3.229 -2.112 1.00 63.25 97 ARG A CA 1
ATOM 779 C C . ARG A 1 97 ? -14.315 4.125 -1.337 1.00 63.25 97 ARG A C 1
ATOM 781 O O . ARG A 1 97 ? -13.988 5.260 -0.998 1.00 63.25 97 ARG A O 1
ATOM 788 N N . GLY A 1 98 ? -15.495 3.594 -0.999 1.00 68.44 98 GLY A N 1
ATOM 789 C CA . GLY A 1 98 ? -16.362 4.090 0.086 1.00 68.44 98 GLY A CA 1
ATOM 790 C C . GLY A 1 98 ? -17.249 5.327 -0.166 1.00 68.44 98 GLY A C 1
ATOM 791 O O . GLY A 1 98 ? -17.236 5.979 -1.213 1.00 68.44 98 GLY A O 1
ATOM 792 N N . LYS A 1 99 ? -18.077 5.647 0.844 1.00 77.31 99 LYS A N 1
ATOM 793 C CA . LYS A 1 99 ? -18.924 6.857 0.910 1.00 77.31 99 LYS A CA 1
ATOM 794 C C . LYS A 1 99 ? -18.056 8.106 1.151 1.00 77.31 99 LYS A C 1
ATOM 796 O O . LYS A 1 99 ? -17.140 8.075 1.967 1.00 77.31 99 LYS A O 1
ATOM 801 N N . LYS A 1 100 ? -18.373 9.230 0.485 1.00 78.88 100 LYS A N 1
ATOM 802 C CA . LYS A 1 100 ? -17.643 10.512 0.628 1.00 78.88 100 LYS A CA 1
ATOM 803 C C . LYS A 1 100 ? -17.601 10.919 2.110 1.00 78.88 100 LYS A C 1
ATOM 805 O O . LYS A 1 100 ? -18.636 10.926 2.765 1.00 78.88 100 LYS A O 1
ATOM 810 N N . GLY A 1 101 ? -16.412 11.231 2.625 1.00 78.94 101 GLY A N 1
ATOM 811 C CA . GLY A 1 101 ? -16.210 11.656 4.016 1.00 78.94 101 GLY A CA 1
ATOM 812 C C . GLY A 1 101 ? -16.035 10.527 5.039 1.00 78.94 101 GLY A C 1
ATOM 813 O O . GLY A 1 101 ? -15.638 10.809 6.164 1.00 78.94 101 GLY A O 1
ATOM 814 N N . LYS A 1 102 ? -16.252 9.255 4.671 1.00 83.69 102 LYS A N 1
ATOM 815 C CA . LYS A 1 102 ? -15.976 8.103 5.543 1.00 83.69 102 LYS A CA 1
ATOM 816 C C . LYS A 1 102 ? -14.751 7.351 5.029 1.00 83.69 102 LYS A C 1
ATOM 818 O O . LYS A 1 102 ? -14.763 6.837 3.914 1.00 83.69 102 LYS A O 1
ATOM 823 N N . LYS A 1 103 ? -13.693 7.301 5.841 1.00 81.94 103 LYS A N 1
ATOM 824 C CA . LYS A 1 103 ? -12.511 6.473 5.573 1.00 81.94 103 LYS A CA 1
ATOM 825 C C . LYS A 1 103 ? -12.737 5.113 6.221 1.00 81.94 103 LYS A C 1
ATOM 827 O O . LYS A 1 103 ? -12.781 5.027 7.443 1.00 81.94 103 LYS A O 1
ATOM 832 N N . PHE A 1 104 ? -12.934 4.093 5.397 1.00 83.62 104 PHE A N 1
ATOM 833 C CA . PHE A 1 104 ? -13.018 2.715 5.865 1.00 83.62 104 PHE A CA 1
ATOM 834 C C . PHE A 1 104 ? -11.604 2.187 6.100 1.00 83.62 104 PHE A C 1
ATOM 836 O O . PHE A 1 104 ? -10.689 2.515 5.342 1.00 83.62 104 PHE A O 1
ATOM 843 N N . VAL A 1 105 ? -11.437 1.431 7.181 1.00 86.25 105 VAL A N 1
ATOM 844 C CA . VAL A 1 105 ? -10.245 0.608 7.407 1.00 86.25 105 VAL A CA 1
ATOM 845 C C . VAL A 1 105 ? -10.346 -0.586 6.458 1.00 86.25 105 VAL A C 1
ATOM 847 O O . VAL A 1 105 ? -11.454 -1.074 6.245 1.00 86.25 105 VAL A O 1
ATOM 850 N N . ASP A 1 106 ? -9.236 -0.994 5.843 1.00 84.88 106 ASP A N 1
ATOM 851 C CA . ASP A 1 106 ? -9.229 -2.154 4.944 1.00 84.88 106 ASP A CA 1
ATOM 852 C C . ASP A 1 106 ? -9.452 -3.442 5.755 1.00 84.88 106 ASP A C 1
ATOM 854 O O . ASP A 1 106 ? -9.006 -3.533 6.901 1.00 84.88 106 ASP A O 1
ATOM 858 N N . ASP A 1 107 ? -10.093 -4.454 5.165 1.00 84.44 107 ASP A N 1
ATOM 859 C CA . ASP A 1 107 ? -10.455 -5.699 5.873 1.00 84.44 107 ASP A CA 1
ATOM 860 C C . ASP A 1 107 ? -9.225 -6.466 6.406 1.00 84.44 107 ASP A C 1
ATOM 862 O O . ASP A 1 107 ? -9.324 -7.285 7.319 1.00 84.44 107 A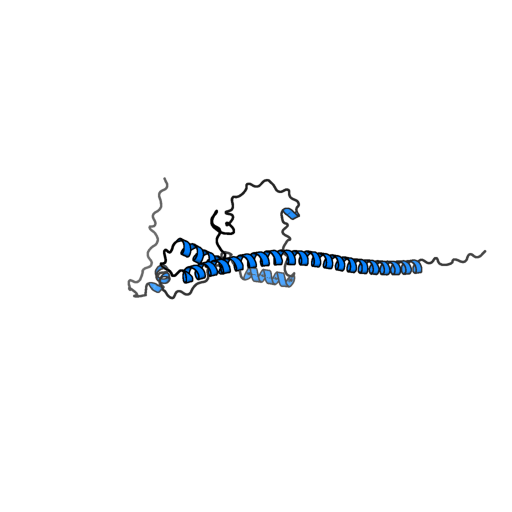SP A O 1
ATOM 866 N N . HIS A 1 108 ? -8.041 -6.180 5.858 1.00 84.44 108 HIS A N 1
ATOM 867 C CA . HIS A 1 108 ? -6.767 -6.784 6.252 1.00 84.44 108 HIS A CA 1
ATOM 868 C C . HIS A 1 108 ? -6.033 -6.018 7.368 1.00 84.44 108 HIS A C 1
ATOM 870 O O . HIS A 1 108 ? -5.110 -6.560 7.979 1.00 84.44 108 HIS A O 1
ATOM 876 N N . ASP A 1 109 ? -6.444 -4.786 7.683 1.00 88.12 109 ASP A N 1
ATOM 877 C CA . ASP A 1 109 ? -5.793 -3.928 8.680 1.00 88.12 109 ASP A CA 1
ATOM 878 C C . ASP A 1 109 ? -6.323 -4.210 10.099 1.00 88.12 109 ASP A C 1
ATOM 880 O O . ASP A 1 109 ? -6.810 -3.324 10.812 1.00 88.12 109 ASP A O 1
ATOM 884 N N . SER A 1 110 ? -6.192 -5.466 10.539 1.00 89.38 110 SER A N 1
ATOM 885 C CA . SER A 1 110 ? -6.705 -5.951 11.829 1.00 89.38 110 SER A CA 1
ATOM 886 C C . SER A 1 110 ? -6.208 -5.132 13.024 1.00 89.38 110 SER A C 1
ATOM 888 O O . SER A 1 110 ? -6.985 -4.834 13.923 1.00 89.38 110 SER A O 1
ATOM 890 N N . VAL A 1 111 ? -4.947 -4.687 13.011 1.00 90.62 111 VAL A N 1
ATOM 891 C CA . VAL A 1 111 ? -4.354 -3.868 14.089 1.00 90.62 111 VAL A CA 1
ATOM 892 C C . VAL A 1 111 ? -4.994 -2.483 14.190 1.00 90.62 111 VAL A C 1
ATOM 894 O O . VAL A 1 111 ? -5.219 -1.974 15.287 1.00 90.62 111 VAL A O 1
ATOM 897 N N . VAL A 1 112 ? -5.328 -1.860 13.057 1.00 91.62 112 VAL A N 1
ATOM 898 C CA . VAL A 1 112 ? -5.986 -0.544 13.057 1.00 91.62 112 VAL A CA 1
ATOM 899 C C . VAL A 1 112 ? -7.423 -0.684 13.548 1.00 91.62 112 VAL A C 1
ATOM 901 O O . VAL A 1 112 ? -7.894 0.149 14.328 1.00 91.62 112 VAL A O 1
ATOM 904 N N . LEU A 1 113 ? -8.101 -1.751 13.117 1.00 93.06 113 LEU A N 1
ATOM 905 C CA . LEU A 1 113 ? -9.455 -2.072 13.545 1.00 93.06 113 LEU A CA 1
ATOM 906 C C . LEU A 1 113 ? -9.518 -2.325 15.057 1.00 93.06 113 LEU A C 1
ATOM 908 O O . LEU A 1 113 ? -10.301 -1.668 15.740 1.00 93.06 113 LEU A O 1
ATOM 912 N N . THR A 1 114 ? -8.674 -3.207 15.600 1.00 93.69 114 THR A N 1
ATOM 913 C CA . THR A 1 114 ? -8.663 -3.528 17.038 1.00 93.69 114 THR A CA 1
ATOM 914 C C . THR A 1 114 ? -8.349 -2.304 17.888 1.00 93.69 114 THR A C 1
ATOM 916 O O . THR A 1 114 ? -9.045 -2.051 18.871 1.00 93.69 114 THR A O 1
ATOM 919 N N . ARG A 1 115 ? -7.377 -1.479 17.478 1.00 94.12 115 ARG A N 1
ATOM 920 C CA . ARG A 1 115 ? -7.065 -0.205 18.140 1.00 94.12 115 ARG A CA 1
ATOM 921 C C . ARG A 1 115 ? -8.280 0.723 18.188 1.00 94.12 115 ARG A C 1
ATOM 923 O O . ARG A 1 115 ? -8.557 1.312 19.228 1.00 94.12 115 ARG A O 1
ATOM 930 N N . LEU A 1 116 ? -8.988 0.882 17.065 1.00 93.06 116 LEU A N 1
ATOM 931 C CA . LEU A 1 116 ? -10.178 1.734 16.992 1.00 93.06 116 LEU A CA 1
ATOM 932 C C . LEU A 1 116 ? -11.306 1.216 17.878 1.00 93.06 116 LEU A C 1
ATOM 934 O O . LEU A 1 116 ? -11.909 2.013 18.587 1.00 93.06 116 LEU A O 1
ATOM 938 N N . VAL A 1 117 ? -11.575 -0.091 17.847 1.00 93.69 117 VAL A N 1
ATOM 939 C CA . VAL A 1 117 ? -12.613 -0.714 18.677 1.00 93.69 117 VAL A CA 1
ATOM 940 C C . VAL A 1 117 ? -12.311 -0.487 20.156 1.00 93.69 117 VAL A C 1
ATOM 942 O O . VAL A 1 117 ? -13.156 0.069 20.850 1.00 93.69 117 VAL A O 1
ATOM 945 N N . LYS A 1 118 ? -11.087 -0.794 20.615 1.00 93.25 118 LYS A N 1
ATOM 946 C CA . LYS A 1 118 ? -10.672 -0.549 22.008 1.00 93.25 118 LYS A CA 1
ATOM 947 C C . LYS A 1 118 ? -10.811 0.926 22.386 1.00 93.25 118 LYS A C 1
ATOM 949 O O . LYS A 1 118 ? -11.510 1.260 23.328 1.00 93.25 118 LYS A O 1
ATOM 954 N N . GLN A 1 119 ? -10.254 1.833 21.583 1.00 92.81 119 GLN A N 1
ATOM 955 C CA . GLN A 1 119 ? -10.322 3.271 21.860 1.00 92.81 119 GLN A CA 1
ATOM 956 C C . GLN A 1 119 ? -11.761 3.821 21.904 1.00 92.81 119 GLN A C 1
ATOM 958 O O . GLN A 1 119 ? -12.031 4.788 22.618 1.00 92.81 119 GLN A O 1
ATOM 963 N N . ILE A 1 120 ? -12.670 3.283 21.087 1.00 94.06 120 ILE A N 1
ATOM 964 C CA . ILE A 1 120 ? -14.078 3.693 21.085 1.00 94.06 120 ILE A CA 1
ATOM 965 C C . ILE A 1 120 ? -14.789 3.146 22.322 1.00 94.06 120 ILE A C 1
ATOM 967 O O . ILE A 1 120 ? -15.529 3.905 22.946 1.00 94.06 120 ILE A O 1
ATOM 971 N N . ASN A 1 121 ? -14.553 1.880 22.671 1.00 91.88 121 ASN A N 1
ATOM 972 C CA . ASN A 1 121 ? -15.146 1.251 23.848 1.00 91.88 121 ASN A CA 1
ATOM 973 C C . ASN A 1 121 ? -14.702 1.975 25.124 1.00 91.88 121 ASN A C 1
ATOM 975 O O . ASN A 1 121 ? -15.556 2.393 25.891 1.00 91.88 121 ASN A O 1
ATOM 979 N N . ASP A 1 122 ? -13.417 2.311 25.264 1.00 88.94 122 ASP A N 1
ATOM 980 C CA . ASP A 1 122 ? -12.890 3.086 26.401 1.00 88.94 122 ASP A CA 1
ATOM 981 C C . ASP A 1 122 ? -13.582 4.434 26.620 1.00 88.94 122 ASP A C 1
ATOM 983 O O . ASP A 1 122 ? -13.647 4.936 27.738 1.00 88.94 122 ASP A O 1
ATOM 987 N N . LYS A 1 123 ? -14.061 5.067 25.544 1.00 88.56 123 LYS A N 1
ATOM 988 C CA . LYS A 1 123 ? -14.768 6.351 25.632 1.00 88.56 123 LYS A CA 1
ATOM 989 C C . LYS A 1 123 ? -16.238 6.198 25.997 1.00 88.56 123 LYS A C 1
ATOM 991 O O . LYS A 1 123 ? -16.841 7.176 26.430 1.00 88.56 123 LYS A O 1
ATOM 996 N N . LYS A 1 124 ? -16.831 5.042 25.701 1.00 89.75 124 LYS A N 1
ATOM 997 C CA . LYS A 1 124 ? -18.275 4.807 25.801 1.00 89.75 124 LYS A CA 1
ATOM 998 C C . LYS A 1 124 ? -18.650 3.995 27.031 1.00 89.75 124 LYS A C 1
ATOM 1000 O O . LYS A 1 124 ? -19.687 4.272 27.624 1.00 89.75 124 LYS A O 1
ATOM 1005 N N . ASP A 1 125 ? -17.822 3.029 27.398 1.00 85.81 125 ASP A N 1
ATOM 1006 C CA . ASP A 1 125 ? -18.101 2.111 28.486 1.00 85.81 125 ASP A CA 1
ATOM 1007 C C . ASP A 1 125 ? -17.658 2.731 29.814 1.00 85.81 125 ASP A C 1
ATOM 1009 O O . ASP A 1 125 ? -16.485 3.031 30.038 1.00 85.81 125 ASP A O 1
ATOM 1013 N N . LEU A 1 126 ? -18.618 2.918 30.720 1.00 84.38 126 LEU A N 1
ATOM 1014 C CA . LEU A 1 126 ? -18.373 3.328 32.101 1.00 84.38 126 LEU A CA 1
ATOM 1015 C C . LEU A 1 126 ? -18.147 2.073 32.950 1.00 84.38 126 LEU A C 1
ATOM 1017 O O . LEU A 1 126 ? -19.023 1.643 33.698 1.00 84.38 126 LEU A O 1
ATOM 1021 N N . LEU A 1 127 ? -16.985 1.444 32.775 1.00 82.94 127 LEU A N 1
ATOM 1022 C CA . LEU A 1 127 ? -16.598 0.263 33.546 1.00 82.94 127 LEU A CA 1
ATOM 1023 C C . LEU A 1 127 ? -16.027 0.680 34.905 1.00 82.94 127 LEU A C 1
ATOM 1025 O O . LEU A 1 127 ? -15.089 1.475 34.980 1.00 82.94 127 LEU A O 1
ATOM 1029 N N . ASN A 1 128 ? -16.578 0.110 35.978 1.00 84.88 128 ASN A N 1
ATOM 1030 C CA . ASN A 1 128 ? -16.004 0.212 37.318 1.00 84.88 128 ASN A CA 1
ATOM 1031 C C . ASN A 1 128 ? -14.830 -0.764 37.419 1.00 84.88 128 ASN A C 1
ATOM 1033 O O . ASN A 1 128 ? -15.007 -1.930 37.759 1.00 84.88 128 ASN A O 1
ATOM 1037 N N . GLU A 1 129 ? -13.645 -0.280 37.070 1.00 85.06 129 GLU A N 1
ATOM 1038 C CA . GLU A 1 129 ? -12.408 -1.058 37.032 1.00 85.06 129 GLU A CA 1
ATOM 1039 C C . GLU A 1 129 ? -11.394 -0.574 38.068 1.00 85.06 129 GLU A C 1
ATOM 1041 O O . GLU A 1 129 ? -11.395 0.587 38.498 1.00 85.06 129 GLU A O 1
ATOM 1046 N N . SER A 1 130 ? -10.493 -1.471 38.456 1.00 93.00 130 SER A N 1
ATOM 1047 C CA . SER A 1 130 ? -9.367 -1.112 39.309 1.00 93.00 130 SER A CA 1
ATOM 1048 C C . SER A 1 130 ? -8.381 -0.196 38.565 1.00 93.00 130 SER A C 1
ATOM 1050 O O . SER A 1 130 ? -8.279 -0.195 37.335 1.00 93.00 130 SER A O 1
ATOM 1052 N N . LYS A 1 131 ? -7.593 0.593 39.314 1.00 91.94 131 LYS A N 1
ATOM 1053 C CA . LYS A 1 131 ? -6.585 1.494 38.717 1.00 91.94 131 LYS A CA 1
ATOM 1054 C C . LYS A 1 131 ? -5.567 0.742 37.848 1.00 91.94 131 LYS A C 1
ATOM 1056 O O . LYS A 1 131 ? -5.098 1.305 36.862 1.00 91.94 131 LYS A O 1
ATOM 1061 N N . LEU A 1 132 ? -5.247 -0.502 38.212 1.00 93.12 132 LEU A N 1
ATOM 1062 C CA . LEU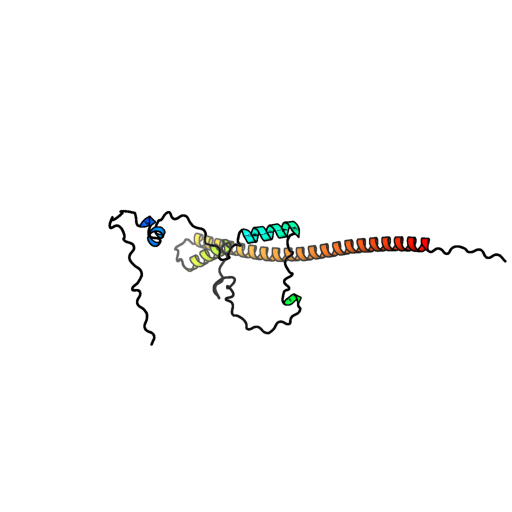 A 1 132 ? -4.283 -1.340 37.497 1.00 93.12 132 LEU A CA 1
ATOM 1063 C C . LEU A 1 132 ? -4.827 -1.809 36.142 1.00 93.12 132 LEU A C 1
ATOM 1065 O O . LEU A 1 132 ? -4.135 -1.691 35.131 1.00 93.12 132 LEU A O 1
ATOM 1069 N N . GLU A 1 133 ? -6.082 -2.250 36.093 1.00 91.44 133 GLU A N 1
ATOM 1070 C CA . GLU A 1 133 ? -6.738 -2.665 34.844 1.00 91.44 133 GLU A CA 1
ATOM 1071 C C . GLU A 1 133 ? -6.864 -1.491 33.870 1.00 91.44 133 GLU A C 1
ATOM 1073 O O . GLU A 1 133 ? -6.561 -1.619 32.681 1.00 91.44 133 GLU A O 1
ATOM 1078 N N . LYS A 1 134 ? -7.198 -0.304 34.391 1.00 91.12 134 LYS A N 1
ATOM 1079 C CA . LYS A 1 134 ? -7.235 0.922 33.590 1.00 91.12 134 LYS A CA 1
ATOM 1080 C C . LYS A 1 134 ? -5.874 1.254 32.978 1.00 91.12 134 LYS A C 1
ATOM 1082 O O . LYS A 1 134 ? -5.800 1.630 31.807 1.00 91.12 134 LYS A O 1
ATOM 1087 N N . SER A 1 135 ? -4.789 1.138 33.751 1.00 93.94 135 SER A N 1
ATOM 1088 C CA . SER A 1 135 ? -3.442 1.375 33.217 1.00 93.94 135 SER A CA 1
ATOM 1089 C C . SER A 1 135 ? -3.062 0.360 32.143 1.00 93.94 135 SER A C 1
ATOM 1091 O O . SER A 1 135 ? -2.583 0.774 31.090 1.00 93.94 135 SER A O 1
ATOM 1093 N N . GLN A 1 136 ? -3.360 -0.925 32.357 1.00 93.94 136 GLN A N 1
ATOM 1094 C CA . GLN A 1 136 ? -3.084 -1.987 31.388 1.00 93.94 136 GLN A CA 1
ATOM 1095 C C . GLN A 1 136 ? -3.834 -1.748 30.074 1.00 93.94 136 GLN A C 1
ATOM 1097 O O . GLN A 1 136 ? -3.233 -1.770 29.003 1.00 93.94 136 GLN A O 1
ATOM 1102 N N . ARG A 1 137 ? -5.122 -1.388 30.134 1.00 91.50 137 ARG A N 1
ATOM 1103 C CA . ARG A 1 137 ? -5.917 -1.076 28.937 1.00 91.50 137 ARG A CA 1
ATOM 1104 C C . ARG A 1 137 ? -5.341 0.095 28.135 1.00 91.50 137 ARG A C 1
ATOM 1106 O O . ARG A 1 137 ? -5.249 0.042 26.905 1.00 91.50 137 ARG A O 1
ATOM 1113 N N . ILE A 1 138 ? -4.921 1.155 28.828 1.00 92.38 138 ILE A N 1
ATOM 1114 C CA . ILE A 1 138 ? -4.298 2.319 28.187 1.00 92.38 138 ILE A CA 1
ATOM 1115 C C . ILE A 1 138 ? -2.951 1.937 27.560 1.00 92.38 138 ILE A C 1
ATOM 1117 O O . ILE A 1 138 ? -2.624 2.426 26.474 1.00 92.38 138 ILE A O 1
ATOM 1121 N N . GLU A 1 139 ? -2.168 1.080 28.212 1.00 94.69 139 GLU A N 1
ATOM 1122 C CA . GLU A 1 139 ? -0.910 0.557 27.675 1.00 94.69 139 GLU A CA 1
ATOM 1123 C C . GLU A 1 139 ? -1.133 -0.290 26.424 1.00 94.69 139 GLU A C 1
ATOM 1125 O O . GLU A 1 139 ? -0.498 -0.014 25.407 1.00 94.69 139 GLU A O 1
ATOM 1130 N N . GLU A 1 140 ? -2.119 -1.185 26.419 1.00 93.75 140 GLU A N 1
ATOM 1131 C CA . GLU A 1 140 ? -2.487 -1.958 25.229 1.00 93.75 140 GLU A CA 1
ATOM 1132 C C . GLU A 1 140 ? -2.842 -1.050 24.038 1.00 93.75 140 GLU A C 1
ATOM 1134 O O . GLU A 1 140 ? -2.413 -1.281 22.904 1.00 93.75 140 GLU A O 1
ATOM 1139 N N . ILE A 1 141 ? -3.604 0.027 24.265 1.00 94.81 141 ILE A N 1
ATOM 1140 C CA . ILE A 1 141 ? -3.930 0.996 23.205 1.00 94.81 141 ILE A CA 1
ATOM 1141 C C . ILE A 1 141 ? -2.671 1.726 22.720 1.00 94.81 141 ILE A C 1
ATOM 1143 O O . ILE A 1 141 ? -2.531 1.990 21.518 1.00 94.81 141 ILE A O 1
ATOM 1147 N N . ARG A 1 142 ? -1.746 2.065 23.626 1.00 96.19 142 ARG A N 1
ATOM 1148 C CA . ARG A 1 142 ? -0.465 2.693 23.268 1.00 96.19 142 ARG A CA 1
ATOM 1149 C C . ARG A 1 142 ? 0.406 1.747 22.447 1.00 96.19 142 ARG A C 1
ATOM 1151 O O . ARG A 1 142 ? 0.991 2.200 21.466 1.00 96.19 142 ARG A O 1
ATOM 1158 N N . GLU A 1 143 ? 0.472 0.471 22.801 1.00 96.38 143 GLU A N 1
ATOM 1159 C CA . GLU A 1 143 ? 1.211 -0.552 22.058 1.00 96.38 143 GLU A CA 1
ATOM 1160 C C . GLU A 1 143 ? 0.647 -0.745 20.652 1.00 96.38 143 GLU A C 1
ATOM 1162 O O . GLU A 1 143 ? 1.392 -0.641 19.677 1.00 96.38 143 GLU A O 1
ATOM 1167 N N . LEU A 1 144 ? -0.674 -0.891 20.515 1.00 95.56 144 LEU A N 1
ATOM 1168 C CA . LEU A 1 144 ? -1.324 -0.981 19.204 1.00 95.56 144 LEU A CA 1
ATOM 1169 C C . LEU A 1 144 ? -1.065 0.268 18.348 1.00 95.56 144 LEU A C 1
ATOM 1171 O O . LEU A 1 144 ? -0.846 0.175 17.139 1.00 95.56 144 LEU A O 1
ATOM 1175 N N . LYS A 1 145 ? -1.043 1.456 18.967 1.00 94.75 145 LYS A N 1
ATOM 1176 C CA . LYS A 1 145 ? -0.705 2.704 18.271 1.00 94.75 145 LYS A CA 1
ATOM 1177 C C . LYS A 1 145 ? 0.764 2.744 17.834 1.00 94.75 145 LYS A C 1
ATOM 1179 O O . LYS A 1 145 ? 1.036 3.226 16.736 1.00 94.75 145 LYS A O 1
ATOM 1184 N N . LYS A 1 146 ? 1.697 2.252 18.656 1.00 96.38 146 LYS A N 1
ATOM 1185 C CA . LYS A 1 146 ? 3.119 2.130 18.287 1.00 96.38 146 LYS A CA 1
ATOM 1186 C C . LYS A 1 146 ? 3.290 1.188 17.092 1.00 96.38 146 LYS A C 1
ATOM 1188 O O . LYS A 1 146 ? 3.900 1.594 16.110 1.00 96.38 146 LYS A O 1
ATOM 1193 N N . GLN A 1 147 ? 2.658 0.014 17.122 1.00 95.56 147 GLN A N 1
ATOM 1194 C CA . GLN A 1 147 ? 2.697 -0.961 16.023 1.00 95.56 147 GLN A CA 1
ATOM 1195 C C . GLN A 1 147 ? 2.149 -0.388 14.705 1.00 95.56 147 GLN A C 1
ATOM 1197 O O . GLN A 1 147 ? 2.697 -0.628 13.631 1.00 95.56 147 GLN A O 1
ATOM 1202 N N . GLU A 1 148 ? 1.069 0.398 14.756 1.00 93.06 148 GLU A N 1
ATOM 1203 C CA . GLU A 1 148 ? 0.536 1.064 13.562 1.00 93.06 148 GLU A CA 1
ATOM 1204 C C . GLU A 1 148 ? 1.525 2.085 12.975 1.00 93.06 148 GLU A C 1
ATOM 1206 O O . GLU A 1 148 ? 1.647 2.200 11.752 1.00 93.06 148 GLU A O 1
ATOM 1211 N N . ILE A 1 149 ? 2.207 2.852 13.832 1.00 95.00 149 ILE A N 1
ATOM 1212 C CA . ILE A 1 149 ? 3.205 3.841 13.407 1.00 95.00 149 ILE A CA 1
ATOM 1213 C C . ILE A 1 149 ? 4.409 3.135 12.785 1.00 95.00 149 ILE A C 1
ATOM 1215 O O . ILE A 1 149 ? 4.798 3.496 11.676 1.00 95.00 149 ILE A O 1
ATOM 1219 N N . GLU A 1 150 ? 4.918 2.091 13.433 1.00 95.81 150 GLU A N 1
ATOM 1220 C CA . GLU A 1 150 ? 6.032 1.279 12.942 1.00 95.81 150 GLU A CA 1
ATOM 1221 C C . GLU A 1 150 ? 5.729 0.699 11.555 1.00 95.81 150 GLU A C 1
ATOM 1223 O O . GLU A 1 150 ? 6.463 0.962 10.604 1.00 95.81 150 GLU A O 1
ATOM 1228 N N . ARG A 1 151 ? 4.565 0.061 11.366 1.00 93.69 151 ARG A N 1
ATOM 1229 C CA . ARG A 1 151 ? 4.143 -0.433 10.041 1.00 93.69 151 ARG A CA 1
ATOM 1230 C C . ARG A 1 151 ? 4.071 0.675 8.994 1.00 93.69 151 ARG A C 1
ATOM 1232 O O . ARG A 1 151 ? 4.439 0.481 7.836 1.00 93.69 151 ARG A O 1
ATOM 1239 N N . LYS A 1 152 ? 3.590 1.866 9.362 1.00 93.19 152 LYS A N 1
ATOM 1240 C CA . LYS A 1 152 ? 3.549 3.015 8.441 1.00 93.19 152 LYS A CA 1
ATOM 1241 C C . LYS A 1 152 ? 4.947 3.500 8.070 1.00 93.19 152 LYS A C 1
ATOM 1243 O O . LYS A 1 152 ? 5.149 3.927 6.931 1.00 93.19 152 LYS A O 1
ATOM 1248 N N . GLU A 1 153 ? 5.885 3.473 9.003 1.00 96.38 153 GLU A N 1
ATOM 1249 C CA . GLU A 1 153 ? 7.282 3.838 8.774 1.00 96.38 153 GLU A CA 1
ATOM 1250 C C . GLU A 1 153 ? 7.994 2.800 7.905 1.00 96.38 153 GLU A C 1
ATOM 1252 O O . GLU A 1 153 ? 8.634 3.175 6.920 1.00 96.38 153 GLU A O 1
ATOM 1257 N N . GLU A 1 154 ? 7.786 1.512 8.166 1.00 96.31 154 GLU A N 1
ATOM 1258 C CA . GLU A 1 154 ? 8.275 0.409 7.338 1.00 96.31 154 GLU A CA 1
ATOM 1259 C C . GLU A 1 154 ? 7.769 0.515 5.901 1.00 96.31 154 GLU A C 1
ATOM 1261 O O . GLU A 1 154 ? 8.565 0.473 4.965 1.00 96.31 154 GLU A O 1
ATOM 1266 N N . LEU A 1 155 ? 6.469 0.752 5.698 1.00 94.25 155 LEU A N 1
ATOM 1267 C CA . LEU A 1 155 ? 5.896 0.928 4.361 1.00 94.25 155 LEU A CA 1
ATOM 1268 C C . LEU A 1 155 ? 6.491 2.137 3.626 1.00 94.25 155 LEU A C 1
ATOM 1270 O O . LEU A 1 155 ? 6.670 2.101 2.407 1.00 94.25 155 LEU A O 1
ATOM 1274 N N . LYS A 1 156 ? 6.790 3.232 4.336 1.00 96.38 156 LYS A N 1
ATOM 1275 C CA . LYS A 1 156 ? 7.483 4.386 3.740 1.00 96.38 156 LYS A CA 1
ATOM 1276 C C . LYS A 1 156 ? 8.917 4.020 3.364 1.00 96.38 156 LYS A C 1
ATOM 1278 O O . LYS A 1 156 ? 9.346 4.353 2.260 1.00 96.38 156 LYS A O 1
ATOM 1283 N N . LYS A 1 157 ? 9.632 3.321 4.245 1.00 97.81 157 LYS A N 1
ATOM 1284 C CA . LYS A 1 157 ? 11.007 2.870 4.015 1.00 97.81 157 LYS A CA 1
ATOM 1285 C C . LYS A 1 157 ? 11.090 1.916 2.821 1.00 97.81 157 LYS A C 1
ATOM 1287 O O . LYS A 1 157 ? 11.853 2.188 1.900 1.00 97.81 157 LYS A O 1
ATOM 1292 N N . GLN A 1 158 ? 10.228 0.901 2.769 1.00 97.19 158 GLN A N 1
ATOM 1293 C CA . GLN A 1 158 ? 10.115 -0.039 1.650 1.00 97.19 158 GLN A CA 1
ATOM 1294 C C . GLN A 1 158 ? 9.878 0.693 0.326 1.00 97.19 158 GLN A C 1
ATOM 1296 O O . GLN A 1 158 ? 10.624 0.494 -0.625 1.00 97.19 158 GLN A O 1
ATOM 1301 N N . LYS A 1 159 ? 8.932 1.642 0.277 1.00 97.44 159 LYS A N 1
ATOM 1302 C CA . LYS A 1 159 ? 8.690 2.447 -0.935 1.00 97.44 159 LYS A CA 1
ATOM 1303 C C . LYS A 1 159 ? 9.928 3.216 -1.397 1.00 97.44 159 LYS A C 1
ATOM 1305 O O . LYS A 1 159 ? 10.159 3.332 -2.602 1.00 97.44 159 LYS A O 1
ATOM 1310 N N . LEU A 1 160 ? 10.704 3.776 -0.470 1.00 97.69 160 LEU A N 1
ATOM 1311 C CA . LEU A 1 160 ? 11.939 4.484 -0.810 1.00 97.69 160 LEU A CA 1
ATOM 1312 C C . LEU A 1 160 ? 13.015 3.523 -1.316 1.00 97.69 160 LEU A C 1
ATOM 1314 O O . LEU A 1 160 ? 13.680 3.825 -2.309 1.00 97.69 160 LEU A O 1
ATOM 1318 N N . ASP A 1 161 ? 13.171 2.374 -0.672 1.00 97.56 161 ASP A N 1
ATOM 1319 C CA . ASP A 1 161 ? 14.173 1.381 -1.048 1.00 97.56 161 ASP A CA 1
ATOM 1320 C C . ASP A 1 161 ? 13.836 0.721 -2.390 1.00 97.56 161 ASP A C 1
ATOM 1322 O O . ASP A 1 161 ? 14.708 0.649 -3.259 1.00 97.56 161 ASP A O 1
ATOM 1326 N N . ASP A 1 162 ? 12.567 0.405 -2.644 1.00 97.38 162 ASP A N 1
ATOM 1327 C CA . ASP A 1 162 ? 12.073 -0.059 -3.942 1.00 97.38 162 ASP A CA 1
ATOM 1328 C C . ASP A 1 162 ? 12.378 0.954 -5.045 1.00 97.38 162 ASP A C 1
ATOM 1330 O O . ASP A 1 162 ? 12.858 0.599 -6.124 1.00 97.38 162 ASP A O 1
ATOM 1334 N N . LYS A 1 163 ? 12.147 2.249 -4.793 1.00 97.62 163 LYS A N 1
ATOM 1335 C CA . LYS A 1 163 ? 12.454 3.301 -5.771 1.00 97.62 163 LYS A CA 1
ATOM 1336 C C . LYS A 1 163 ? 13.952 3.431 -6.018 1.00 97.62 163 LYS A C 1
ATOM 1338 O O . LYS A 1 163 ? 14.361 3.538 -7.177 1.00 97.62 163 LYS A O 1
ATOM 1343 N N . LYS A 1 164 ? 14.783 3.355 -4.977 1.00 97.94 164 LYS A N 1
ATOM 1344 C CA . LYS A 1 164 ? 16.247 3.331 -5.125 1.00 97.94 164 LYS A CA 1
ATOM 1345 C C . LYS A 1 164 ? 16.696 2.123 -5.949 1.00 97.94 164 LYS A C 1
ATOM 1347 O O . LYS A 1 164 ? 17.514 2.279 -6.856 1.00 97.94 164 LYS A O 1
ATOM 1352 N N . GLN A 1 165 ? 16.151 0.936 -5.686 1.00 97.12 165 GLN A N 1
ATOM 1353 C CA . GLN A 1 165 ? 16.452 -0.281 -6.442 1.00 97.12 165 GLN A CA 1
ATOM 1354 C C . GLN A 1 165 ? 15.976 -0.189 -7.899 1.00 97.12 165 GLN A C 1
ATOM 1356 O O . GLN A 1 165 ? 16.714 -0.565 -8.811 1.00 97.12 165 GLN A O 1
ATOM 1361 N N . GLN A 1 166 ? 14.795 0.380 -8.155 1.00 96.94 166 GLN A N 1
ATOM 1362 C CA . GLN A 1 166 ? 14.293 0.640 -9.510 1.00 96.94 166 GLN A CA 1
ATOM 1363 C C . GLN A 1 166 ? 15.220 1.585 -10.287 1.00 96.94 166 GLN A C 1
ATOM 1365 O O . GLN A 1 166 ? 15.494 1.354 -11.461 1.00 96.94 166 GLN A O 1
ATOM 1370 N N . ILE A 1 167 ? 15.735 2.638 -9.649 1.00 97.00 167 ILE A N 1
ATOM 1371 C CA . ILE A 1 167 ? 16.680 3.563 -10.291 1.00 97.00 167 ILE A CA 1
ATOM 1372 C C . ILE A 1 167 ? 18.013 2.857 -10.574 1.00 97.00 167 ILE A C 1
ATOM 1374 O O . ILE A 1 167 ? 18.518 2.927 -11.696 1.00 97.00 167 ILE A O 1
ATOM 1378 N N . LYS A 1 168 ? 18.560 2.123 -9.595 1.00 96.94 168 LYS A N 1
ATOM 1379 C CA . LYS A 1 168 ? 19.815 1.365 -9.750 1.00 96.94 168 LYS A CA 1
ATOM 1380 C C . LYS A 1 168 ? 19.717 0.303 -10.849 1.00 96.94 168 LYS A C 1
ATOM 1382 O O . LYS A 1 168 ? 20.608 0.208 -11.691 1.00 96.94 168 LYS A O 1
ATOM 1387 N N . SER A 1 169 ? 18.630 -0.465 -10.879 1.00 96.81 169 SER A N 1
ATOM 1388 C CA . SER A 1 169 ? 18.396 -1.489 -11.904 1.00 96.81 169 SER A CA 1
ATOM 1389 C C . SER A 1 169 ? 18.265 -0.874 -13.297 1.00 96.81 169 SER A C 1
ATOM 1391 O O . SER A 1 169 ? 18.958 -1.324 -14.205 1.00 96.81 169 SER A O 1
ATOM 1393 N N . LYS A 1 170 ? 17.490 0.210 -13.462 1.00 96.88 170 LYS A N 1
ATOM 1394 C CA . LYS A 1 170 ? 17.392 0.954 -14.733 1.00 96.88 170 LYS A CA 1
ATOM 1395 C C . LYS A 1 170 ? 18.741 1.498 -15.208 1.00 96.88 170 LYS A C 1
ATOM 1397 O O . LYS A 1 170 ? 19.057 1.427 -16.393 1.00 96.88 170 LYS A O 1
ATOM 1402 N N . ALA A 1 171 ? 19.558 2.025 -14.298 1.00 96.38 171 ALA A N 1
ATOM 1403 C CA . ALA A 1 171 ? 20.894 2.503 -14.641 1.00 96.38 171 ALA A CA 1
ATOM 1404 C C . ALA A 1 171 ? 21.813 1.352 -15.096 1.00 96.38 171 ALA A C 1
ATOM 1406 O O . ALA A 1 171 ? 22.533 1.481 -16.090 1.00 96.38 171 ALA A O 1
ATOM 1407 N N . ASN A 1 172 ? 21.755 0.205 -14.415 1.00 96.50 172 ASN A N 1
ATOM 1408 C CA . ASN A 1 172 ? 22.534 -0.982 -14.768 1.00 96.50 172 ASN A CA 1
ATOM 1409 C C . ASN A 1 172 ? 22.098 -1.593 -16.107 1.00 96.50 172 ASN A C 1
ATOM 1411 O O . ASN A 1 172 ? 22.951 -1.933 -16.931 1.00 96.50 172 ASN A O 1
ATOM 1415 N N . THR A 1 173 ? 20.794 -1.689 -16.375 1.00 96.75 173 THR A N 1
ATOM 1416 C CA . THR A 1 173 ? 20.290 -2.168 -17.671 1.00 96.75 173 THR A CA 1
ATOM 1417 C C . THR A 1 173 ? 20.690 -1.221 -18.799 1.00 96.75 173 THR A C 1
ATOM 1419 O O . THR A 1 173 ? 21.231 -1.666 -19.808 1.00 96.75 173 THR A O 1
ATOM 1422 N N . ALA A 1 174 ? 20.569 0.096 -18.613 1.00 96.38 174 ALA A N 1
ATOM 1423 C CA . ALA A 1 174 ? 21.041 1.065 -19.602 1.00 96.38 174 ALA A CA 1
ATOM 1424 C C . ALA A 1 174 ? 22.554 0.937 -19.867 1.00 96.38 174 ALA A C 1
ATOM 1426 O O . ALA A 1 174 ? 22.991 0.946 -21.020 1.00 96.38 174 ALA A O 1
ATOM 1427 N N . ARG A 1 175 ? 23.373 0.764 -18.819 1.00 96.00 175 ARG A N 1
ATOM 1428 C CA . ARG A 1 175 ? 24.828 0.577 -18.950 1.00 96.00 175 ARG A CA 1
ATOM 1429 C C . ARG A 1 175 ? 25.179 -0.713 -19.696 1.00 96.00 175 ARG A C 1
ATOM 1431 O O . ARG A 1 175 ? 26.066 -0.696 -20.547 1.00 96.00 175 ARG A O 1
ATOM 1438 N N . THR A 1 176 ? 24.505 -1.820 -19.391 1.00 96.12 176 THR A N 1
ATOM 1439 C CA . THR A 1 176 ? 24.741 -3.108 -20.064 1.00 96.12 176 THR A CA 1
ATOM 1440 C C . THR A 1 176 ? 24.326 -3.062 -21.533 1.00 96.12 176 THR A C 1
ATOM 1442 O O . THR A 1 176 ? 25.096 -3.512 -22.380 1.00 96.12 176 THR A O 1
ATOM 1445 N N . ILE A 1 177 ? 23.194 -2.427 -21.857 1.00 95.25 177 ILE A N 1
ATOM 1446 C CA . ILE A 1 177 ? 22.756 -2.196 -23.242 1.00 95.25 177 ILE A CA 1
ATOM 1447 C C . ILE A 1 177 ? 23.782 -1.345 -23.999 1.00 95.25 177 ILE A C 1
ATOM 1449 O O . ILE A 1 177 ? 24.205 -1.737 -25.082 1.00 95.25 177 ILE A O 1
ATOM 1453 N N . ARG A 1 178 ? 24.264 -0.234 -23.418 1.00 95.31 178 ARG A N 1
ATOM 1454 C CA . ARG A 1 178 ? 25.313 0.597 -24.043 1.00 95.31 178 ARG A CA 1
ATOM 1455 C C . ARG A 1 178 ? 26.585 -0.201 -24.324 1.00 95.31 178 ARG A C 1
ATOM 1457 O O . ARG A 1 178 ? 27.123 -0.114 -25.422 1.00 95.31 178 ARG A O 1
ATOM 1464 N N . ARG A 1 179 ? 27.044 -1.012 -23.363 1.00 95.44 179 ARG A N 1
ATOM 1465 C CA . ARG A 1 179 ? 28.224 -1.876 -23.540 1.00 95.44 179 ARG A CA 1
ATOM 1466 C C . ARG A 1 179 ? 28.011 -2.927 -24.631 1.00 95.44 179 ARG A C 1
ATOM 1468 O O . ARG A 1 179 ? 28.924 -3.162 -25.415 1.00 95.44 179 ARG A O 1
ATOM 1475 N N . ARG A 1 180 ? 26.827 -3.544 -24.701 1.00 95.88 180 ARG A N 1
ATOM 1476 C CA . ARG A 1 180 ? 26.479 -4.502 -25.761 1.00 95.88 180 ARG A CA 1
ATOM 1477 C C . ARG A 1 180 ? 26.464 -3.815 -27.128 1.00 95.88 180 ARG A C 1
ATOM 1479 O O . ARG A 1 180 ? 27.147 -4.281 -28.028 1.00 95.88 180 ARG A O 1
ATOM 1486 N N . ASN A 1 181 ? 25.782 -2.679 -27.252 1.00 95.75 181 ASN A N 1
ATOM 1487 C CA . ASN A 1 181 ? 25.698 -1.929 -28.505 1.00 95.75 181 ASN A CA 1
ATOM 1488 C C . ASN A 1 181 ? 27.077 -1.457 -28.984 1.00 95.75 181 ASN A C 1
ATOM 1490 O O . ASN A 1 181 ? 27.372 -1.569 -30.165 1.00 95.75 181 ASN A O 1
ATOM 1494 N N . ALA A 1 182 ? 27.948 -0.996 -28.081 1.00 95.25 182 ALA A N 1
ATOM 1495 C CA . ALA A 1 182 ? 29.319 -0.624 -28.432 1.00 95.25 182 ALA A CA 1
ATOM 1496 C C . ALA A 1 182 ? 30.131 -1.819 -28.967 1.00 95.25 182 ALA A C 1
ATOM 1498 O O . ALA A 1 182 ? 30.865 -1.674 -29.940 1.00 95.25 182 ALA A O 1
ATOM 1499 N N . ARG A 1 183 ? 29.972 -3.013 -28.374 1.00 94.81 183 ARG A N 1
ATOM 1500 C CA . ARG A 1 183 ? 30.609 -4.246 -28.872 1.00 94.81 183 ARG A CA 1
ATOM 1501 C C . ARG A 1 183 ? 30.080 -4.651 -30.247 1.00 94.81 183 ARG A C 1
ATOM 1503 O O . ARG A 1 183 ? 30.875 -5.016 -31.104 1.00 94.81 183 ARG A O 1
ATOM 1510 N N . GLU A 1 184 ? 28.771 -4.558 -30.461 1.00 93.94 184 GLU A N 1
ATOM 1511 C CA . GLU A 1 184 ? 28.138 -4.830 -31.759 1.00 93.94 184 GLU A CA 1
ATOM 1512 C C . GLU A 1 184 ? 28.594 -3.835 -32.835 1.00 93.94 184 GLU A C 1
ATOM 1514 O O . GLU A 1 184 ? 28.944 -4.239 -33.940 1.00 93.94 184 GLU A O 1
ATOM 1519 N N . LEU A 1 185 ? 28.677 -2.541 -32.509 1.00 93.38 185 LEU A N 1
ATOM 1520 C CA . LEU A 1 185 ? 29.215 -1.522 -33.415 1.00 93.38 185 LEU A CA 1
ATOM 1521 C C . LEU A 1 185 ? 30.686 -1.787 -33.756 1.00 93.38 185 LEU A C 1
ATOM 1523 O O . LEU A 1 185 ? 31.060 -1.699 -34.921 1.00 93.38 185 LEU A O 1
ATOM 1527 N N . ALA A 1 186 ? 31.506 -2.162 -32.770 1.00 93.56 186 ALA A N 1
ATOM 1528 C CA . ALA A 1 186 ? 32.907 -2.507 -33.000 1.00 93.56 186 ALA A CA 1
ATOM 1529 C C . ALA A 1 186 ? 33.067 -3.764 -33.874 1.00 93.56 186 ALA A C 1
ATOM 1531 O O . ALA A 1 186 ? 33.946 -3.796 -34.731 1.00 93.56 186 ALA A O 1
ATOM 1532 N N . ARG A 1 187 ? 32.214 -4.784 -33.697 1.00 93.62 187 ARG A N 1
ATOM 1533 C CA . ARG A 1 187 ? 32.184 -5.976 -34.564 1.00 93.62 187 ARG A CA 1
ATOM 1534 C C . ARG A 1 187 ? 31.808 -5.619 -35.999 1.00 93.62 187 ARG A C 1
ATOM 1536 O O . ARG A 1 187 ? 32.574 -5.922 -36.905 1.00 93.62 187 ARG A O 1
ATOM 1543 N N . LYS A 1 188 ? 30.714 -4.876 -36.189 1.00 92.00 188 LYS A N 1
ATOM 1544 C CA . LYS A 1 188 ? 30.286 -4.405 -37.516 1.00 92.00 188 LYS A CA 1
ATOM 1545 C C . LYS A 1 188 ? 31.340 -3.532 -38.196 1.00 92.00 188 LYS A C 1
ATOM 1547 O O . LYS A 1 188 ? 31.525 -3.621 -39.402 1.00 92.00 188 LYS A O 1
ATOM 1552 N N . ALA A 1 189 ? 32.044 -2.685 -37.444 1.00 90.00 189 ALA A N 1
ATOM 1553 C CA . ALA A 1 189 ? 33.129 -1.873 -37.988 1.00 90.00 189 ALA A CA 1
ATOM 1554 C C . ALA A 1 189 ? 34.293 -2.733 -38.509 1.00 90.00 189 ALA A C 1
ATOM 1556 O O . ALA A 1 189 ? 34.829 -2.423 -39.570 1.00 90.00 189 ALA A O 1
ATOM 1557 N N . LYS A 1 190 ? 34.644 -3.821 -37.806 1.00 89.50 190 LYS A N 1
ATOM 1558 C CA . LYS A 1 190 ? 35.654 -4.789 -38.265 1.00 89.50 190 LYS A CA 1
ATOM 1559 C C . LYS A 1 190 ? 35.197 -5.536 -39.516 1.00 89.50 190 LYS A C 1
ATOM 1561 O O . LYS A 1 190 ? 35.909 -5.510 -40.508 1.00 89.50 190 LYS A O 1
ATOM 1566 N N . GLU A 1 191 ? 33.977 -6.072 -39.517 1.00 88.06 191 GLU A N 1
ATOM 1567 C CA . GLU A 1 191 ? 33.405 -6.758 -40.688 1.00 88.06 191 GLU A CA 1
ATOM 1568 C C . GLU A 1 191 ? 33.378 -5.851 -41.930 1.00 88.06 191 GLU A C 1
ATOM 1570 O O . GLU A 1 191 ? 33.771 -6.264 -43.019 1.00 88.06 191 GLU A O 1
ATOM 1575 N N . ASN A 1 192 ? 32.991 -4.581 -41.768 1.00 86.31 192 ASN A N 1
ATOM 1576 C CA . ASN A 1 192 ? 33.018 -3.599 -42.853 1.00 86.31 192 ASN A CA 1
ATOM 1577 C C . ASN A 1 192 ? 34.447 -3.260 -43.320 1.00 86.31 192 ASN A C 1
ATOM 1579 O O . ASN A 1 192 ? 34.648 -2.961 -44.497 1.00 86.31 192 ASN A O 1
ATOM 1583 N N . ALA A 1 193 ? 35.439 -3.262 -42.424 1.00 82.31 193 ALA A N 1
ATOM 1584 C CA . ALA A 1 193 ? 36.838 -3.043 -42.788 1.00 82.31 193 ALA A CA 1
ATOM 1585 C C . ALA A 1 193 ? 37.399 -4.233 -43.583 1.00 82.31 193 ALA A C 1
ATOM 1587 O O . ALA A 1 193 ? 38.007 -4.026 -44.634 1.00 82.31 193 ALA A O 1
ATOM 1588 N N . ASP A 1 194 ? 37.105 -5.462 -43.155 1.00 79.88 194 ASP A N 1
ATOM 1589 C CA . ASP A 1 194 ? 37.507 -6.693 -43.843 1.00 79.88 194 ASP A CA 1
ATOM 1590 C C . ASP A 1 194 ? 36.862 -6.790 -45.243 1.00 79.88 194 ASP A C 1
ATOM 1592 O O . ASP A 1 194 ? 37.519 -7.137 -46.230 1.00 79.88 194 ASP A O 1
ATOM 1596 N N . GLN A 1 195 ? 35.597 -6.373 -45.377 1.00 76.75 195 GLN A N 1
ATOM 1597 C CA . GLN A 1 195 ? 34.920 -6.246 -46.675 1.00 76.75 195 GLN A CA 1
ATOM 1598 C C . GLN A 1 195 ? 35.550 -5.168 -47.578 1.00 76.75 195 GLN A C 1
ATOM 1600 O O . GLN A 1 195 ? 35.668 -5.353 -48.788 1.00 76.75 195 GLN A O 1
ATOM 1605 N N . LYS A 1 196 ? 36.006 -4.037 -47.025 1.00 73.12 196 LYS A N 1
ATOM 1606 C CA . LYS A 1 196 ? 36.700 -3.009 -47.823 1.00 73.12 196 LYS A CA 1
ATOM 1607 C C . LYS A 1 196 ? 38.070 -3.478 -48.316 1.00 73.12 196 LYS A C 1
ATOM 1609 O O . LYS A 1 196 ? 38.417 -3.197 -49.463 1.00 73.12 196 LYS A O 1
ATOM 1614 N N . LEU A 1 197 ? 38.823 -4.202 -47.489 1.00 69.56 197 LEU A N 1
ATOM 1615 C CA . LEU A 1 197 ? 40.133 -4.751 -47.860 1.00 69.56 197 LEU A CA 1
ATOM 1616 C C . LEU A 1 197 ? 40.017 -5.818 -48.958 1.00 69.56 197 LEU A C 1
ATOM 1618 O O . LEU A 1 197 ? 40.824 -5.834 -49.887 1.00 69.56 197 LEU A O 1
ATOM 1622 N N . THR A 1 198 ? 38.979 -6.655 -48.904 1.00 68.25 198 THR A N 1
ATOM 1623 C CA . THR A 1 198 ? 38.692 -7.651 -49.951 1.00 68.25 198 THR A CA 1
ATOM 1624 C C . THR A 1 198 ? 38.239 -7.011 -51.269 1.00 68.25 198 THR A C 1
ATOM 1626 O O . THR A 1 198 ? 38.669 -7.439 -52.334 1.00 68.25 198 THR A O 1
ATOM 1629 N N . ILE A 1 199 ? 37.453 -5.929 -51.248 1.00 67.31 199 ILE A N 1
ATOM 1630 C CA . ILE A 1 199 ? 37.078 -5.205 -52.480 1.00 67.31 199 ILE A CA 1
ATOM 1631 C C . ILE A 1 199 ? 38.283 -4.466 -53.095 1.00 67.31 199 ILE A C 1
ATOM 1633 O O . ILE A 1 199 ? 38.419 -4.411 -54.320 1.00 67.31 199 ILE A O 1
ATOM 1637 N N . GLN A 1 200 ? 39.175 -3.901 -52.274 1.00 62.56 200 GLN A N 1
ATOM 1638 C CA . GLN A 1 200 ? 40.388 -3.231 -52.759 1.00 62.56 200 GLN A CA 1
ATOM 1639 C C . GLN A 1 200 ? 41.413 -4.204 -53.355 1.00 62.56 200 GLN A C 1
ATOM 1641 O O . GLN A 1 200 ? 42.088 -3.846 -54.320 1.00 62.56 200 GLN A O 1
ATOM 1646 N N . SER A 1 201 ? 41.522 -5.433 -52.840 1.00 60.88 201 SER A N 1
ATOM 1647 C CA . SER A 1 201 ? 42.434 -6.434 -53.406 1.00 60.88 201 SER A CA 1
ATOM 1648 C C . SER A 1 201 ? 41.992 -6.933 -54.788 1.00 60.88 201 SER A C 1
ATOM 1650 O O . SER A 1 201 ? 42.854 -7.234 -55.611 1.00 60.88 201 SER A O 1
ATOM 1652 N N . ILE A 1 202 ? 40.684 -6.935 -55.071 1.00 61.59 202 ILE A N 1
ATOM 1653 C CA . ILE A 1 202 ? 40.100 -7.316 -56.370 1.00 61.59 202 ILE A CA 1
ATOM 1654 C C . ILE A 1 202 ? 40.260 -6.203 -57.428 1.00 61.59 202 ILE A C 1
ATOM 1656 O O . ILE A 1 202 ? 40.354 -6.493 -58.615 1.00 61.59 202 ILE A O 1
ATOM 1660 N N . LYS A 1 203 ? 40.342 -4.926 -57.024 1.00 61.78 203 LYS A N 1
ATOM 1661 C CA . LYS A 1 203 ? 40.467 -3.763 -57.932 1.00 61.78 203 LYS A CA 1
ATOM 1662 C C . LYS A 1 203 ? 41.909 -3.361 -58.284 1.00 61.78 203 LYS A C 1
ATOM 1664 O O . LYS A 1 203 ? 42.125 -2.246 -58.759 1.00 61.78 203 LYS A O 1
ATOM 1669 N N . LYS A 1 204 ? 42.915 -4.210 -58.044 1.00 64.25 204 LYS A N 1
ATOM 1670 C CA . LYS A 1 204 ? 44.300 -3.876 -58.422 1.00 64.25 204 LYS A CA 1
ATOM 1671 C C . LYS A 1 204 ? 44.405 -3.735 -59.952 1.00 64.25 204 LYS A C 1
ATOM 1673 O O . LYS A 1 204 ? 43.966 -4.641 -60.656 1.00 64.25 204 LYS A O 1
ATOM 1678 N N . PRO A 1 205 ? 44.965 -2.629 -60.477 1.00 64.75 205 PRO A N 1
ATOM 1679 C CA . PRO A 1 205 ? 45.084 -2.434 -61.916 1.00 64.75 205 PRO A CA 1
ATOM 1680 C C . PRO A 1 205 ? 46.078 -3.446 -62.494 1.00 64.75 205 PRO A C 1
ATOM 1682 O O . PRO A 1 205 ? 47.198 -3.584 -61.994 1.00 64.75 205 PRO A O 1
ATOM 1685 N N . ASN A 1 206 ? 45.666 -4.158 -63.544 1.00 70.56 206 ASN A N 1
ATOM 1686 C CA . ASN A 1 206 ? 46.555 -5.043 -64.290 1.00 70.56 206 ASN A CA 1
ATOM 1687 C C . ASN A 1 206 ? 47.688 -4.203 -64.889 1.00 70.56 206 ASN A C 1
ATOM 1689 O O . ASN A 1 206 ? 47.436 -3.210 -65.570 1.00 70.56 206 ASN A O 1
ATOM 1693 N N . LYS A 1 207 ? 48.939 -4.586 -64.617 1.00 70.06 207 LYS A N 1
ATOM 1694 C CA . LYS A 1 207 ? 50.115 -3.920 -65.185 1.00 70.06 207 LYS A CA 1
ATOM 1695 C C . LYS A 1 207 ? 50.132 -4.170 -66.695 1.00 70.06 207 LYS A C 1
ATOM 1697 O O . LYS A 1 207 ? 50.363 -5.298 -67.119 1.00 70.06 207 LYS A O 1
ATOM 1702 N N . SER A 1 208 ? 49.879 -3.138 -67.493 1.00 65.06 208 SER A N 1
ATOM 1703 C CA . SER A 1 208 ? 50.076 -3.171 -68.943 1.00 65.06 208 SER A CA 1
ATOM 1704 C C . SER A 1 208 ? 51.526 -2.812 -69.260 1.00 65.06 208 SER A C 1
ATOM 1706 O O . SER A 1 208 ? 52.006 -1.767 -68.821 1.00 65.06 208 SER A O 1
ATOM 1708 N N . VAL A 1 209 ? 52.222 -3.666 -70.007 1.00 73.88 209 VAL A N 1
ATOM 1709 C CA . VAL A 1 209 ? 53.583 -3.396 -70.489 1.00 73.88 209 VAL A CA 1
ATOM 1710 C C . VAL A 1 209 ? 53.475 -2.754 -71.871 1.00 73.88 209 VAL A C 1
ATOM 1712 O O . VAL A 1 209 ? 52.854 -3.329 -72.762 1.00 73.88 209 VAL A O 1
ATOM 1715 N N . SER A 1 210 ? 54.035 -1.557 -72.042 1.00 63.78 210 SER A N 1
ATOM 1716 C CA . SER A 1 210 ? 54.130 -0.868 -73.333 1.00 63.78 210 SER A CA 1
ATOM 1717 C C . SER A 1 210 ? 55.461 -1.206 -74.000 1.00 63.78 210 SER A C 1
ATOM 1719 O O . SER A 1 210 ? 56.512 -0.969 -73.406 1.00 63.78 210 SER A O 1
ATOM 1721 N N . PHE A 1 211 ? 55.410 -1.738 -75.219 1.00 65.81 211 PHE A N 1
ATOM 1722 C CA . PHE A 1 211 ? 56.587 -1.935 -76.063 1.00 65.81 211 PHE A CA 1
ATOM 1723 C C . PHE A 1 211 ? 56.832 -0.665 -76.889 1.00 65.81 211 PHE A C 1
ATOM 1725 O O . PHE A 1 211 ? 55.888 -0.141 -77.483 1.00 65.81 211 PHE A O 1
ATOM 1732 N N . ALA A 1 212 ? 58.075 -0.182 -76.881 1.00 54.22 212 ALA A N 1
ATOM 1733 C CA . ALA A 1 212 ? 58.592 0.911 -77.702 1.00 54.22 212 ALA A CA 1
ATOM 1734 C C . ALA A 1 212 ? 59.796 0.402 -78.499 1.00 54.22 212 ALA A C 1
ATOM 1736 O O . ALA A 1 212 ? 60.522 -0.456 -77.941 1.00 54.22 212 ALA A O 1
#

Radius of gyration: 41.56 Å; chains: 1; bounding box: 122×57×117 Å